Protein AF-V5IAK1-F1 (afdb_monomer)

InterPro domains:
  IPR046362 Zw10/DSL1, C-terminal [G3DSA:1.10.357.150] (71-224)
  IPR048343 Centromere/kinetochore protein zw10, C-terminal domain [PF20666] (2-95)
  IPR055148 ZW10, C-terminal helical domain [PF22766] (117-224)

Organism: Anoplophora glabripennis (NCBI:txid217634)

pLDDT: mean 94.62, std 5.08, range [71.44, 98.62]

Structure (mmCIF, N/CA/C/O backbone):
data_AF-V5IAK1-F1
#
_entry.id   AF-V5IAK1-F1
#
loop_
_atom_site.group_PDB
_atom_site.id
_atom_site.type_symbol
_atom_site.label_atom_id
_atom_site.label_alt_id
_atom_site.label_comp_id
_atom_site.label_asym_id
_atom_site.label_entity_id
_atom_site.label_seq_id
_atom_site.pdbx_PDB_ins_code
_atom_site.Cartn_x
_atom_site.Cartn_y
_atom_site.Cartn_z
_atom_site.occupancy
_atom_site.B_iso_or_equiv
_atom_site.auth_seq_id
_atom_site.auth_comp_id
_atom_site.auth_asym_id
_atom_site.auth_atom_id
_atom_site.pdbx_PDB_model_num
ATOM 1 N N . ARG A 1 1 ? 29.227 6.095 -30.036 1.00 80.94 1 ARG A N 1
ATOM 2 C CA . ARG A 1 1 ? 28.391 7.318 -29.905 1.00 80.94 1 ARG A CA 1
ATOM 3 C C . ARG A 1 1 ? 26.937 6.987 -29.562 1.00 80.94 1 ARG A C 1
ATOM 5 O O . ARG A 1 1 ? 26.543 7.324 -28.459 1.00 80.94 1 ARG A O 1
ATOM 12 N N . LEU A 1 2 ? 26.180 6.289 -30.424 1.00 86.88 2 LEU A N 1
ATOM 13 C CA . LEU A 1 2 ? 24.758 5.972 -30.178 1.00 86.88 2 LEU A CA 1
ATOM 14 C C . LEU A 1 2 ? 24.515 5.240 -28.845 1.00 86.88 2 LEU A C 1
ATOM 16 O O . LEU A 1 2 ? 23.681 5.671 -28.062 1.00 86.88 2 LEU A O 1
ATOM 20 N N . PHE A 1 3 ? 25.294 4.196 -28.555 1.00 86.56 3 PHE A N 1
ATOM 21 C CA . PHE A 1 3 ? 25.192 3.443 -27.299 1.00 86.56 3 PHE A CA 1
ATOM 22 C C . PHE A 1 3 ? 25.324 4.335 -26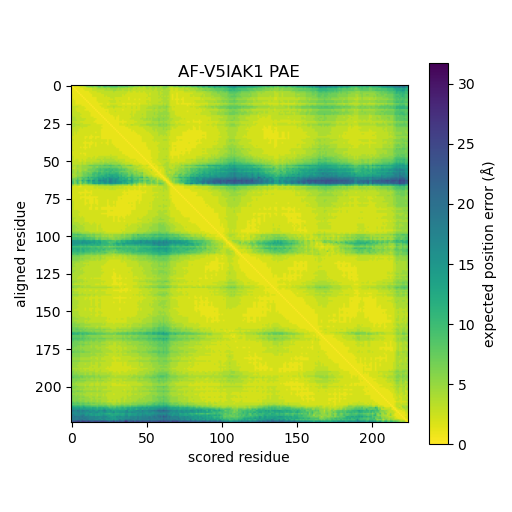.048 1.00 86.56 3 PHE A C 1
ATOM 24 O O . PHE A 1 3 ? 24.436 4.348 -25.200 1.00 86.56 3 PHE A O 1
ATOM 31 N N . CYS A 1 4 ? 26.371 5.164 -25.981 1.00 88.19 4 CYS A N 1
ATOM 32 C CA . CYS A 1 4 ? 26.574 6.100 -24.871 1.00 88.19 4 CYS A CA 1
ATOM 33 C C . CYS A 1 4 ? 25.458 7.153 -24.781 1.00 88.19 4 CYS A C 1
ATOM 35 O O . CYS A 1 4 ? 25.076 7.559 -23.688 1.00 88.19 4 CYS A O 1
ATOM 37 N N . THR A 1 5 ? 24.907 7.597 -25.917 1.00 93.44 5 THR A N 1
ATOM 38 C CA . THR A 1 5 ? 23.743 8.495 -25.926 1.00 93.44 5 THR A CA 1
ATOM 39 C C . THR A 1 5 ? 22.534 7.832 -25.270 1.00 93.44 5 THR A C 1
ATOM 41 O O . THR A 1 5 ? 21.882 8.462 -24.444 1.00 93.44 5 THR A O 1
ATOM 44 N N . VAL A 1 6 ? 22.268 6.562 -25.583 1.00 92.69 6 VAL A N 1
ATOM 45 C CA . VAL A 1 6 ? 21.171 5.797 -24.976 1.00 92.69 6 VAL A CA 1
ATOM 46 C C . VAL A 1 6 ? 21.382 5.635 -23.466 1.00 92.69 6 VAL A C 1
ATOM 48 O O . VAL A 1 6 ? 20.467 5.924 -22.700 1.00 92.69 6 VAL A O 1
ATOM 51 N N . GLN A 1 7 ? 22.590 5.273 -23.018 1.00 93.00 7 GLN A N 1
ATOM 52 C CA . GLN A 1 7 ? 22.922 5.229 -21.584 1.00 93.00 7 GLN A CA 1
ATOM 53 C C . GLN A 1 7 ? 22.649 6.575 -20.897 1.00 93.00 7 GLN A C 1
ATOM 55 O O . GLN A 1 7 ? 21.968 6.638 -19.874 1.00 93.00 7 GLN A O 1
ATOM 60 N N . ASN A 1 8 ? 23.107 7.675 -21.500 1.00 94.94 8 ASN A N 1
ATOM 61 C CA . ASN A 1 8 ? 22.913 9.016 -20.955 1.00 94.94 8 ASN A CA 1
ATOM 62 C C . ASN A 1 8 ? 21.436 9.422 -20.859 1.00 94.94 8 ASN A C 1
ATOM 64 O O . ASN A 1 8 ? 21.078 10.133 -19.923 1.00 94.94 8 ASN A O 1
ATOM 68 N N . ILE A 1 9 ? 20.576 8.978 -21.783 1.00 96.88 9 ILE A N 1
ATOM 69 C CA . ILE A 1 9 ? 19.127 9.226 -21.710 1.00 96.88 9 ILE A CA 1
ATOM 70 C C . ILE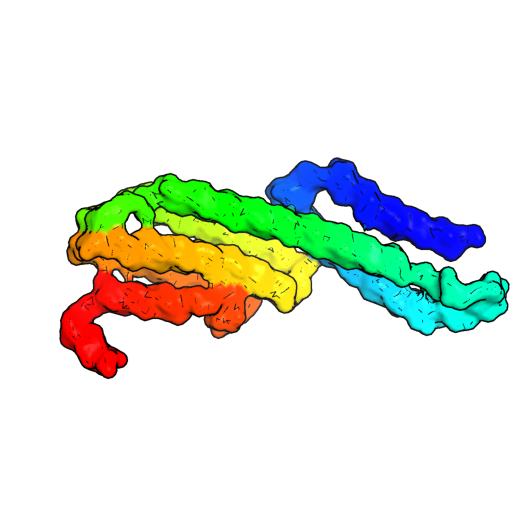 A 1 9 ? 18.545 8.593 -20.443 1.00 96.88 9 ILE A C 1
ATOM 72 O O . ILE A 1 9 ? 17.842 9.271 -19.696 1.00 96.88 9 ILE A O 1
ATOM 76 N N . PHE A 1 10 ? 18.871 7.331 -20.158 1.00 97.00 10 PHE A N 1
ATOM 77 C CA . PHE A 1 10 ? 18.337 6.638 -18.983 1.00 97.00 10 PHE A CA 1
ATOM 78 C C . PHE A 1 10 ? 18.916 7.163 -17.670 1.00 97.00 10 PHE A C 1
ATOM 80 O O . PHE A 1 10 ? 18.160 7.359 -16.719 1.00 97.00 10 PHE A O 1
ATOM 87 N N . ARG A 1 11 ? 20.213 7.503 -17.636 1.00 95.69 11 ARG A N 1
ATOM 88 C CA . ARG A 1 11 ? 20.820 8.203 -16.489 1.00 95.69 11 ARG A CA 1
ATOM 89 C C . ARG A 1 11 ? 20.094 9.514 -16.202 1.00 95.69 11 ARG A C 1
ATOM 91 O O . ARG A 1 11 ? 19.674 9.747 -15.071 1.00 95.69 11 ARG A O 1
ATOM 98 N N . LYS A 1 12 ? 19.877 10.334 -17.237 1.00 96.31 12 LYS A N 1
ATOM 99 C CA . LYS A 1 12 ? 19.139 11.594 -17.100 1.00 96.31 12 LYS A CA 1
ATOM 100 C C . LYS A 1 12 ? 17.704 11.368 -16.648 1.00 96.31 12 LYS A C 1
ATOM 102 O O . LYS A 1 12 ? 17.249 12.102 -15.787 1.00 96.31 12 LYS A O 1
ATOM 107 N N . TYR A 1 13 ? 17.003 10.365 -17.173 1.00 97.44 13 TYR A N 1
ATOM 108 C CA . TYR A 1 13 ? 15.651 10.043 -16.714 1.00 97.44 13 TYR A CA 1
ATOM 109 C C . TYR A 1 13 ? 15.631 9.725 -15.211 1.00 97.44 13 TYR A C 1
ATOM 111 O O . TYR A 1 13 ? 14.828 10.305 -14.481 1.00 97.44 13 TYR A O 1
ATOM 119 N N . SER A 1 14 ? 16.555 8.875 -14.739 1.00 96.31 14 SER A N 1
ATOM 120 C CA . SER A 1 14 ? 16.633 8.481 -13.325 1.00 96.31 14 SER A CA 1
ATOM 121 C C . SER A 1 14 ? 16.964 9.627 -12.367 1.00 96.31 14 SER A C 1
ATOM 123 O O . SER A 1 14 ? 16.549 9.564 -11.217 1.00 96.31 14 SER A O 1
ATOM 125 N N . SER A 1 15 ? 17.671 10.671 -12.812 1.00 95.25 15 SER A N 1
ATOM 126 C CA . SER A 1 15 ? 18.015 11.817 -11.960 1.00 95.25 15 SER A CA 1
ATOM 127 C C . SER A 1 15 ? 17.030 12.981 -12.107 1.00 95.25 15 SER A C 1
ATOM 129 O O . SER A 1 15 ? 16.588 13.554 -11.119 1.00 95.25 15 SER A O 1
ATOM 131 N N . PHE A 1 16 ? 16.650 13.316 -13.340 1.00 96.50 16 PHE A N 1
ATOM 132 C CA . PHE A 1 16 ? 15.891 14.523 -13.656 1.00 96.50 16 PHE A CA 1
ATOM 133 C C . PHE A 1 16 ? 14.419 14.416 -13.262 1.00 96.50 16 PHE A C 1
ATOM 135 O O . PHE A 1 16 ? 13.869 15.355 -12.697 1.00 96.50 16 PHE A O 1
ATOM 142 N N . VAL A 1 17 ? 13.765 13.284 -13.545 1.00 96.50 17 VAL A N 1
ATOM 143 C CA . VAL A 1 17 ? 12.337 13.097 -13.236 1.00 96.50 17 VAL A CA 1
ATOM 144 C C . VAL A 1 17 ? 12.044 13.243 -11.738 1.00 96.50 17 VAL A C 1
ATOM 146 O O . VAL A 1 17 ? 11.158 14.035 -11.405 1.00 96.50 17 VAL A O 1
ATOM 149 N N . PRO A 1 18 ? 12.753 12.554 -10.820 1.00 95.69 18 PRO A N 1
ATOM 150 C CA . PRO A 1 18 ? 12.479 12.683 -9.391 1.00 95.69 18 PRO A CA 1
ATOM 151 C C . PRO A 1 18 ? 12.835 14.057 -8.823 1.00 95.69 18 PRO A C 1
ATOM 153 O O . PRO A 1 18 ? 12.185 14.500 -7.879 1.00 95.69 18 PRO A O 1
ATOM 156 N N . GLU A 1 19 ? 13.818 14.752 -9.398 1.00 96.06 19 GLU A N 1
ATOM 157 C CA . GLU A 1 19 ? 14.183 16.109 -8.991 1.00 96.06 19 GLU A CA 1
ATOM 158 C C . GLU A 1 19 ? 13.134 17.131 -9.449 1.00 96.06 19 GLU A C 1
ATOM 160 O O . GLU A 1 19 ? 12.558 17.855 -8.635 1.00 96.06 19 GLU A O 1
ATOM 165 N N . TYR A 1 20 ? 12.824 17.142 -10.744 1.00 97.25 20 TYR A N 1
ATOM 166 C CA . TYR A 1 20 ? 11.928 18.122 -11.350 1.00 97.25 20 TYR A CA 1
ATOM 167 C C . TYR A 1 20 ? 10.466 17.920 -10.926 1.00 97.25 20 TYR A C 1
ATOM 169 O O . TYR A 1 20 ? 9.751 18.882 -10.645 1.00 97.25 20 TYR A O 1
ATOM 177 N N . HIS A 1 21 ? 10.015 16.667 -10.813 1.00 97.06 21 HIS A N 1
ATOM 178 C CA . HIS A 1 21 ? 8.643 16.332 -10.419 1.00 97.06 21 HIS A CA 1
ATOM 179 C C . HIS A 1 21 ? 8.504 15.958 -8.937 1.00 97.06 21 HIS A C 1
ATOM 181 O O . HIS A 1 21 ? 7.466 15.418 -8.548 1.00 97.06 21 HIS A O 1
ATOM 187 N N . LYS A 1 22 ? 9.493 16.282 -8.089 1.00 96.75 22 LYS A N 1
ATOM 188 C CA . LYS A 1 22 ? 9.533 15.904 -6.665 1.00 96.75 22 LYS A CA 1
ATOM 189 C C . LYS A 1 22 ? 8.205 16.114 -5.940 1.00 96.75 22 LYS A C 1
ATOM 191 O O . LYS A 1 22 ? 7.689 15.193 -5.316 1.00 96.75 22 LYS A O 1
ATOM 196 N N . LYS A 1 23 ? 7.617 17.310 -6.064 1.00 96.88 23 LYS A N 1
ATOM 197 C CA . LYS A 1 23 ? 6.349 17.643 -5.398 1.00 96.88 23 LYS A CA 1
ATOM 198 C C . LYS A 1 23 ? 5.209 16.734 -5.862 1.00 96.88 23 LYS A C 1
ATOM 200 O O . LYS A 1 23 ? 4.467 16.240 -5.027 1.00 96.88 23 LYS A O 1
ATOM 205 N N . LEU A 1 24 ? 5.097 16.475 -7.167 1.00 97.31 24 LEU A N 1
ATOM 206 C CA . LEU A 1 24 ? 4.054 15.603 -7.721 1.00 97.31 24 LEU A CA 1
ATOM 207 C C . LEU A 1 24 ? 4.230 14.157 -7.257 1.00 97.31 24 LEU A C 1
ATOM 209 O O . LEU A 1 24 ? 3.251 13.513 -6.898 1.00 97.31 24 LEU A O 1
ATOM 213 N N . LEU A 1 25 ? 5.469 13.661 -7.227 1.00 97.88 25 LEU A N 1
ATOM 214 C CA . LEU A 1 25 ? 5.778 12.310 -6.753 1.00 97.88 25 LEU A CA 1
ATOM 215 C C . LEU A 1 25 ? 5.521 12.150 -5.250 1.00 97.88 25 LEU A C 1
ATOM 217 O O . LEU A 1 25 ? 5.217 11.053 -4.801 1.00 97.88 25 LEU A O 1
ATOM 221 N N . GLN A 1 26 ? 5.603 13.233 -4.476 1.00 96.12 26 GLN A N 1
ATOM 222 C CA . GLN A 1 26 ? 5.302 13.226 -3.043 1.00 96.12 26 GLN A CA 1
ATOM 223 C C . GLN A 1 26 ? 3.810 13.383 -2.729 1.00 96.12 26 GLN A C 1
ATOM 225 O O . GLN A 1 26 ? 3.371 12.924 -1.678 1.00 96.12 26 GLN A O 1
ATOM 230 N N . THR A 1 27 ? 3.021 14.025 -3.597 1.00 94.75 27 THR A N 1
ATOM 231 C CA . THR A 1 27 ? 1.625 14.377 -3.278 1.00 94.75 27 THR A CA 1
ATOM 232 C C . THR A 1 27 ? 0.577 13.656 -4.117 1.00 94.75 27 THR A C 1
ATOM 234 O O . THR A 1 27 ? -0.546 13.493 -3.648 1.00 94.75 27 THR A O 1
ATOM 237 N N . ILE A 1 28 ? 0.905 13.203 -5.331 1.00 97.12 28 ILE A N 1
ATOM 238 C CA . ILE A 1 28 ? -0.065 12.609 -6.257 1.00 97.12 28 ILE A CA 1
ATOM 239 C C . ILE A 1 28 ? 0.165 11.093 -6.363 1.00 97.12 28 ILE A C 1
ATOM 241 O O . ILE A 1 28 ? 1.105 10.666 -7.043 1.00 97.12 28 ILE A O 1
ATOM 245 N N . PRO A 1 29 ? -0.717 10.251 -5.783 1.00 97.62 29 PRO A N 1
ATOM 246 C CA . PRO A 1 29 ? -0.505 8.803 -5.740 1.00 97.62 29 PRO A CA 1
ATOM 247 C C . PRO A 1 29 ? -0.397 8.149 -7.120 1.00 97.62 29 PRO A C 1
ATOM 249 O O . PRO A 1 29 ? 0.350 7.189 -7.300 1.00 97.62 29 PRO A O 1
ATOM 252 N N . GLN A 1 30 ? -1.102 8.673 -8.124 1.00 97.94 30 GLN A N 1
ATOM 253 C CA . GLN A 1 30 ? -0.992 8.164 -9.490 1.00 97.94 30 GLN A CA 1
ATOM 254 C C . GLN A 1 30 ? 0.412 8.388 -10.075 1.00 97.94 30 GLN A C 1
ATOM 256 O O . GLN A 1 30 ? 0.938 7.511 -10.754 1.00 97.94 30 GLN A O 1
ATOM 261 N N . GLN A 1 31 ? 1.033 9.542 -9.805 1.00 98.06 31 GLN A N 1
ATOM 262 C CA . GLN A 1 31 ? 2.319 9.911 -10.404 1.00 98.06 31 GLN A CA 1
ATOM 263 C C . GLN A 1 31 ? 3.461 9.063 -9.850 1.00 98.06 31 GLN A C 1
ATOM 265 O O . GLN A 1 31 ? 4.289 8.578 -10.617 1.00 98.06 31 GLN A O 1
ATOM 270 N N . VAL A 1 32 ? 3.474 8.813 -8.539 1.00 98.44 32 VAL A N 1
ATOM 271 C CA . VAL A 1 32 ? 4.487 7.945 -7.921 1.00 98.44 32 VAL A CA 1
ATOM 272 C C . VAL A 1 32 ? 4.365 6.492 -8.395 1.00 98.44 32 VAL A C 1
ATOM 274 O O . VAL A 1 32 ? 5.379 5.857 -8.680 1.00 98.44 32 VAL A O 1
ATOM 277 N N . ALA A 1 33 ? 3.142 5.978 -8.574 1.00 98.38 33 ALA A N 1
ATOM 278 C CA . ALA A 1 33 ? 2.927 4.631 -9.100 1.00 98.38 33 ALA A CA 1
ATOM 279 C C . ALA A 1 33 ? 3.335 4.507 -10.573 1.00 98.38 33 ALA A C 1
ATOM 281 O O . ALA A 1 33 ? 3.981 3.528 -10.948 1.00 98.38 33 ALA A O 1
ATOM 282 N N . LEU A 1 34 ? 3.004 5.506 -11.399 1.00 98.25 34 LEU A N 1
ATOM 283 C CA . LEU A 1 34 ? 3.429 5.555 -12.799 1.00 98.25 34 LEU A CA 1
ATOM 284 C C . LEU A 1 34 ? 4.948 5.638 -12.913 1.00 98.25 34 LEU A C 1
ATOM 286 O O . LEU A 1 34 ? 5.532 4.897 -13.694 1.00 98.25 34 LEU A O 1
ATOM 290 N N . PHE A 1 35 ? 5.595 6.494 -12.121 1.00 98.50 35 PHE A N 1
ATOM 291 C CA . PHE A 1 35 ? 7.050 6.601 -12.110 1.00 98.50 35 PHE A CA 1
ATOM 292 C C . PHE A 1 35 ? 7.710 5.277 -11.715 1.00 98.50 35 PHE A C 1
ATOM 294 O O . PHE A 1 35 ? 8.587 4.797 -12.433 1.00 98.50 35 PHE A O 1
ATOM 301 N N . HIS A 1 36 ? 7.232 4.642 -10.639 1.00 98.50 36 HIS A N 1
ATOM 302 C CA . HIS A 1 36 ? 7.706 3.324 -10.229 1.00 98.50 36 HIS A CA 1
ATOM 303 C C . HIS A 1 36 ? 7.557 2.301 -11.367 1.00 98.50 36 HIS A C 1
ATOM 305 O O . HIS A 1 36 ? 8.533 1.664 -11.761 1.00 98.50 36 HIS A O 1
ATOM 311 N N . ASN A 1 37 ? 6.361 2.177 -11.950 1.00 98.12 37 ASN A N 1
ATOM 312 C CA . ASN A 1 37 ? 6.110 1.228 -13.034 1.00 98.12 37 ASN A CA 1
ATOM 313 C C . ASN A 1 37 ? 6.968 1.511 -14.281 1.00 98.12 37 ASN A C 1
ATOM 315 O O . ASN A 1 37 ? 7.553 0.592 -14.849 1.00 98.12 37 ASN A O 1
ATOM 319 N N . ASN A 1 38 ? 7.108 2.779 -14.672 1.00 98.12 38 ASN A N 1
ATOM 320 C CA . ASN A 1 38 ? 7.918 3.189 -15.818 1.00 98.12 38 ASN A CA 1
ATOM 321 C C . ASN A 1 38 ? 9.387 2.799 -15.640 1.00 98.12 38 ASN A C 1
ATOM 323 O O . ASN A 1 38 ? 9.975 2.216 -16.550 1.00 98.12 38 ASN A O 1
ATOM 327 N N . CYS A 1 39 ? 9.977 3.067 -14.473 1.00 98.50 39 CYS A N 1
ATOM 328 C CA . CYS A 1 39 ? 11.355 2.677 -14.186 1.00 98.50 39 CYS A CA 1
ATOM 329 C C . CYS A 1 39 ? 11.550 1.161 -14.296 1.00 98.50 39 CYS A C 1
ATOM 331 O O . CYS A 1 39 ? 12.478 0.716 -14.969 1.00 98.50 39 CYS A O 1
ATOM 333 N N . PHE A 1 40 ? 10.655 0.360 -13.709 1.00 98.19 40 PHE A N 1
ATOM 334 C CA . PHE A 1 40 ? 10.753 -1.100 -13.786 1.00 98.19 40 PHE A CA 1
ATOM 335 C C . PHE A 1 40 ? 10.501 -1.647 -15.200 1.00 98.19 40 PHE A C 1
ATOM 337 O O . PHE A 1 40 ? 11.180 -2.588 -15.616 1.00 98.19 40 PHE A O 1
ATOM 344 N N . TYR A 1 41 ? 9.602 -1.034 -15.974 1.00 97.94 41 TYR A N 1
ATOM 345 C CA . TYR A 1 41 ? 9.401 -1.373 -17.384 1.00 97.94 41 TYR A CA 1
ATOM 346 C C . TYR A 1 41 ? 10.649 -1.078 -18.227 1.00 97.94 41 TYR A C 1
ATOM 348 O O . TYR A 1 41 ? 11.086 -1.920 -19.018 1.00 97.94 41 TYR A O 1
ATOM 356 N N . ILE A 1 42 ? 11.268 0.090 -18.030 1.00 98.19 42 ILE A N 1
ATOM 357 C CA . ILE A 1 42 ? 12.522 0.451 -18.700 1.00 98.19 42 ILE A CA 1
ATOM 358 C C . ILE A 1 42 ? 13.617 -0.543 -18.313 1.00 98.19 42 ILE A C 1
ATOM 360 O O . ILE A 1 42 ? 14.283 -1.080 -19.194 1.00 98.19 42 ILE A O 1
ATOM 364 N N . THR A 1 43 ? 13.772 -0.853 -17.026 1.00 98.19 43 THR A N 1
ATOM 365 C CA . THR A 1 43 ? 14.743 -1.844 -16.551 1.00 98.19 43 THR A CA 1
ATOM 366 C C . THR A 1 43 ? 14.557 -3.208 -17.218 1.00 98.19 43 THR A C 1
ATOM 368 O O . THR A 1 43 ? 15.537 -3.814 -17.660 1.00 98.19 43 THR A O 1
ATOM 371 N N . PHE A 1 44 ? 13.317 -3.688 -17.341 1.00 97.69 44 PHE A N 1
ATOM 372 C CA . PHE A 1 44 ? 13.017 -4.929 -18.056 1.00 97.69 44 PHE A CA 1
ATOM 373 C C . PHE A 1 44 ? 13.515 -4.874 -19.509 1.00 97.69 44 PHE A C 1
ATOM 375 O O . PHE A 1 44 ? 14.227 -5.777 -19.955 1.00 97.69 44 PHE A O 1
ATOM 382 N N . LYS A 1 45 ? 13.235 -3.779 -20.227 1.00 97.56 45 LYS A N 1
ATOM 383 C CA . LYS A 1 45 ? 13.687 -3.603 -21.615 1.00 97.56 45 LYS A CA 1
ATOM 384 C C . LYS A 1 45 ? 15.198 -3.476 -21.751 1.00 97.56 45 LYS A C 1
ATOM 386 O O . LYS A 1 45 ? 15.778 -4.095 -22.639 1.00 97.56 45 LYS A O 1
ATOM 391 N N . LEU A 1 46 ? 15.854 -2.765 -20.843 1.00 96.06 46 LEU A N 1
ATOM 392 C CA . LEU A 1 46 ? 17.312 -2.673 -20.804 1.00 96.06 46 LEU A CA 1
ATOM 393 C C . LEU A 1 46 ? 17.973 -4.030 -20.543 1.00 96.06 46 LEU A C 1
ATOM 395 O O . LEU A 1 46 ? 19.024 -4.332 -21.107 1.00 96.06 46 LEU A O 1
ATOM 399 N N . THR A 1 47 ? 17.338 -4.872 -19.730 1.00 96.44 47 THR A N 1
ATOM 400 C CA . THR A 1 47 ? 17.803 -6.237 -19.453 1.00 96.44 47 THR A CA 1
ATOM 401 C C . THR A 1 47 ? 17.673 -7.118 -20.696 1.00 96.44 47 THR A C 1
ATOM 403 O O . THR A 1 47 ? 18.612 -7.828 -21.060 1.00 96.44 47 THR A O 1
ATOM 406 N N . GLU A 1 48 ? 16.541 -7.020 -21.399 1.00 95.81 48 GLU A N 1
ATOM 407 C CA . GLU A 1 48 ? 16.311 -7.691 -22.681 1.00 95.81 48 GLU A CA 1
ATOM 408 C C . GLU A 1 48 ? 17.363 -7.270 -23.724 1.00 95.81 48 GLU A C 1
ATOM 410 O O . GLU A 1 48 ? 17.958 -8.117 -24.393 1.00 95.81 48 GLU A O 1
ATOM 415 N N . TRP A 1 49 ? 17.661 -5.972 -23.809 1.00 94.12 49 TRP A N 1
ATOM 416 C CA . TRP A 1 49 ? 18.668 -5.428 -24.720 1.00 94.12 49 TRP A CA 1
ATOM 417 C C . TRP A 1 49 ? 20.088 -5.858 -24.372 1.00 94.12 49 TRP A C 1
ATOM 419 O O . TRP A 1 49 ? 20.838 -6.207 -25.280 1.00 94.12 49 TRP A O 1
ATOM 429 N N . ASN A 1 50 ? 20.456 -5.898 -23.088 1.00 92.81 50 ASN A N 1
ATOM 430 C CA . ASN A 1 50 ? 21.745 -6.451 -22.670 1.00 92.81 50 ASN A CA 1
ATOM 431 C C . ASN A 1 50 ? 21.887 -7.899 -23.154 1.00 92.81 50 ASN A C 1
ATOM 433 O O . ASN A 1 50 ? 22.887 -8.259 -23.766 1.00 92.81 50 ASN A O 1
ATOM 437 N N . ARG A 1 51 ? 20.854 -8.726 -22.962 1.00 91.94 51 ARG A N 1
ATOM 438 C CA . ARG A 1 51 ? 20.883 -10.125 -23.407 1.00 91.94 51 ARG A CA 1
ATOM 439 C C . ARG A 1 51 ? 21.035 -10.254 -24.927 1.00 91.94 51 ARG A C 1
ATOM 441 O O . ARG A 1 51 ? 21.782 -11.109 -25.392 1.00 91.94 51 ARG A O 1
ATOM 448 N N . LEU A 1 52 ? 20.315 -9.437 -25.695 1.00 92.06 52 LEU A N 1
ATOM 449 C CA . LEU A 1 52 ? 20.285 -9.523 -27.160 1.00 92.06 52 LEU A CA 1
ATOM 450 C C . LEU A 1 52 ? 21.521 -8.913 -27.830 1.00 92.06 52 LEU A C 1
ATOM 452 O O . LEU A 1 52 ? 22.007 -9.446 -28.829 1.00 92.06 52 LEU A O 1
ATOM 456 N N . TYR A 1 53 ?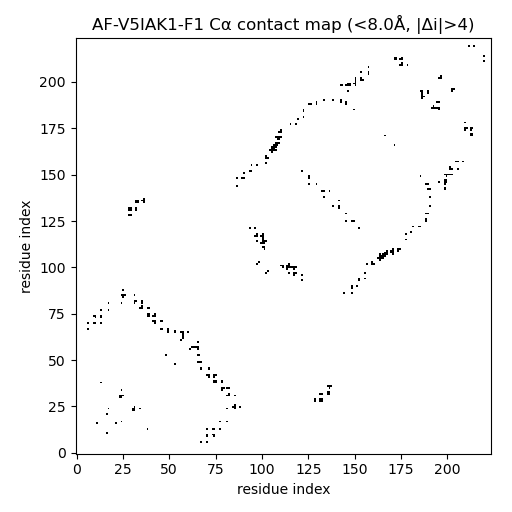 22.014 -7.790 -27.308 1.00 89.31 53 TYR A N 1
ATOM 457 C CA . TYR A 1 53 ? 22.981 -6.949 -28.010 1.00 89.31 53 TYR A CA 1
ATOM 458 C C . TYR A 1 53 ? 24.356 -6.894 -27.347 1.00 89.31 53 TYR A C 1
ATOM 460 O O . TYR A 1 53 ? 25.328 -6.688 -28.074 1.00 89.31 53 TYR A O 1
ATOM 468 N N . SER A 1 54 ? 24.492 -7.136 -26.034 1.00 86.69 54 SER A N 1
ATOM 469 C CA . SER A 1 54 ? 25.804 -7.062 -25.367 1.00 86.69 54 SER A CA 1
ATOM 470 C C . SER A 1 54 ? 26.867 -7.974 -25.993 1.00 86.69 54 SER A C 1
ATOM 472 O O . SER A 1 54 ? 27.967 -7.468 -26.191 1.00 86.69 54 SER A O 1
ATOM 474 N N . PRO A 1 55 ? 26.590 -9.236 -26.396 1.00 86.25 55 PRO A N 1
ATOM 475 C CA . PRO A 1 55 ? 27.612 -10.086 -27.022 1.00 86.25 55 PRO A CA 1
ATOM 476 C C . PRO A 1 55 ? 28.132 -9.538 -28.358 1.00 86.25 55 PRO A C 1
ATOM 478 O O . PRO A 1 55 ? 29.307 -9.663 -28.685 1.00 86.25 55 PRO A O 1
ATOM 481 N N . ARG A 1 56 ? 27.252 -8.908 -29.149 1.00 86.25 56 ARG A N 1
ATOM 482 C CA . ARG A 1 56 ? 27.635 -8.283 -30.426 1.00 86.25 56 ARG A CA 1
ATOM 483 C C . ARG A 1 56 ? 28.370 -6.966 -30.188 1.00 86.25 56 ARG A C 1
ATOM 485 O O . ARG A 1 56 ? 29.327 -6.653 -30.887 1.00 86.25 56 ARG A O 1
ATOM 492 N N . MET A 1 57 ? 27.929 -6.198 -29.196 1.00 84.44 57 MET A N 1
ATOM 493 C CA . MET A 1 57 ? 28.547 -4.930 -28.823 1.00 84.44 57 MET A CA 1
ATOM 494 C C . MET A 1 57 ? 29.940 -5.109 -28.234 1.00 84.44 57 MET A C 1
ATOM 496 O O . MET A 1 57 ? 30.818 -4.345 -28.614 1.00 84.44 57 MET A O 1
ATOM 500 N N . SER A 1 58 ? 30.171 -6.102 -27.371 1.00 85.06 58 SER A N 1
ATOM 501 C CA . SER A 1 58 ? 31.499 -6.352 -26.797 1.00 85.06 58 SER A CA 1
ATOM 502 C C . SER A 1 58 ? 32.522 -6.696 -27.880 1.00 85.06 58 SER A C 1
ATOM 504 O O . SER A 1 58 ? 33.628 -6.158 -27.866 1.00 85.06 58 SER A O 1
ATOM 506 N N . ALA A 1 59 ? 32.125 -7.485 -28.885 1.00 83.69 59 ALA A N 1
ATOM 507 C CA . ALA A 1 59 ? 32.965 -7.807 -30.037 1.00 83.69 59 ALA A CA 1
ATOM 508 C C . ALA A 1 59 ? 33.344 -6.567 -30.872 1.00 83.69 59 ALA A C 1
ATOM 510 O O . ALA A 1 59 ? 34.486 -6.440 -31.311 1.00 83.69 59 ALA A O 1
ATOM 511 N N . VAL A 1 60 ? 32.407 -5.631 -31.074 1.00 85.12 60 VAL A N 1
ATOM 512 C CA . VAL A 1 60 ? 32.634 -4.409 -31.871 1.00 85.12 60 VAL A CA 1
ATOM 513 C C . VAL A 1 60 ? 33.388 -3.335 -31.082 1.00 85.12 60 VAL A C 1
ATOM 515 O O . VAL A 1 60 ? 34.282 -2.683 -31.616 1.00 85.12 60 VAL A O 1
ATOM 518 N N . LEU A 1 61 ? 33.026 -3.133 -29.815 1.00 82.31 61 LEU A N 1
ATOM 519 C CA . LEU A 1 61 ? 33.564 -2.076 -28.955 1.00 82.31 61 LEU A CA 1
ATOM 520 C C . LEU A 1 61 ? 34.854 -2.491 -28.235 1.00 82.31 61 LEU A C 1
ATOM 522 O O . LEU A 1 61 ? 35.486 -1.637 -27.618 1.00 82.31 61 LEU A O 1
ATOM 526 N N . LYS A 1 62 ? 35.246 -3.772 -28.320 1.00 82.31 62 LYS A N 1
ATOM 527 C CA . LYS A 1 62 ? 36.435 -4.350 -27.670 1.00 82.31 62 LYS A CA 1
ATOM 528 C C . LYS A 1 62 ? 36.502 -4.022 -26.173 1.00 82.31 62 LYS A C 1
ATOM 530 O O . LYS A 1 62 ? 37.556 -3.683 -25.643 1.00 82.31 62 LYS A O 1
ATOM 535 N N . THR A 1 63 ? 35.356 -4.078 -25.501 1.00 78.94 63 THR A N 1
ATOM 536 C CA . THR A 1 63 ? 35.240 -3.834 -24.061 1.00 78.94 63 THR A CA 1
ATOM 537 C C . THR A 1 63 ? 34.168 -4.727 -23.458 1.00 78.94 63 THR A C 1
ATOM 539 O O . THR A 1 63 ? 33.079 -4.877 -24.017 1.00 78.94 63 THR A O 1
ATOM 542 N N . ASP A 1 64 ? 34.463 -5.286 -22.288 1.00 71.81 64 ASP A N 1
ATOM 543 C CA . ASP A 1 64 ? 33.526 -6.127 -21.541 1.00 71.81 64 ASP A CA 1
ATOM 544 C C . ASP A 1 64 ? 32.501 -5.300 -20.755 1.00 71.81 64 ASP A C 1
ATOM 546 O O . ASP A 1 64 ? 31.477 -5.819 -20.307 1.00 71.81 64 ASP A O 1
ATOM 550 N N . ASN A 1 65 ? 32.715 -3.983 -20.647 1.00 71.44 65 ASN A N 1
ATOM 551 C CA . ASN A 1 65 ? 31.788 -3.064 -19.992 1.00 71.44 65 ASN A CA 1
ATOM 552 C C . ASN A 1 65 ? 30.698 -2.551 -20.957 1.00 71.44 65 ASN A C 1
ATOM 554 O O . ASN A 1 65 ? 30.425 -1.354 -21.054 1.00 71.44 65 ASN A O 1
ATOM 558 N N . CYS A 1 66 ? 30.096 -3.469 -21.717 1.00 78.62 66 CYS A N 1
ATOM 559 C CA . CYS A 1 66 ? 29.022 -3.179 -22.664 1.00 78.62 66 CYS A CA 1
ATOM 560 C C . CYS A 1 66 ? 27.654 -3.532 -22.070 1.00 78.62 66 CYS A C 1
ATOM 562 O O . CYS A 1 66 ? 27.290 -4.705 -21.957 1.00 78.62 66 CYS A O 1
ATOM 564 N N . GLY A 1 67 ? 26.854 -2.518 -21.751 1.00 88.06 67 GLY A N 1
ATOM 565 C CA . GLY A 1 67 ? 25.444 -2.698 -21.417 1.00 88.06 67 GLY A CA 1
ATOM 566 C C . GLY A 1 67 ? 24.883 -1.611 -20.513 1.00 88.06 67 GLY A C 1
ATOM 567 O O . GLY A 1 67 ? 25.444 -0.529 -20.378 1.00 88.06 67 GLY A O 1
ATOM 568 N N . PHE A 1 68 ? 23.760 -1.933 -19.887 1.00 93.56 68 PHE A N 1
ATOM 569 C CA . PHE A 1 68 ? 22.952 -0.990 -19.119 1.00 93.56 68 PHE A CA 1
ATOM 570 C C . PHE A 1 68 ? 22.907 -1.296 -17.616 1.00 93.56 68 PHE A C 1
ATOM 572 O O . PHE A 1 68 ? 21.900 -1.031 -16.967 1.00 93.56 68 PHE A O 1
ATOM 579 N N . LYS A 1 69 ? 23.934 -1.962 -17.069 1.00 92.81 69 LYS A N 1
ATOM 580 C CA . LYS A 1 69 ? 23.917 -2.443 -15.673 1.00 92.81 69 LYS A CA 1
ATOM 581 C C . LYS A 1 69 ? 23.730 -1.293 -14.679 1.00 92.81 69 LYS A C 1
ATOM 583 O O . LYS A 1 69 ? 22.873 -1.388 -13.803 1.00 92.81 69 LYS A O 1
ATOM 588 N N . ASP A 1 70 ? 24.481 -0.210 -14.864 1.00 93.62 70 ASP A N 1
ATOM 589 C CA . ASP A 1 70 ? 24.404 0.967 -13.999 1.00 93.62 70 ASP A CA 1
ATOM 590 C C . ASP A 1 70 ? 23.039 1.647 -14.124 1.00 93.62 70 ASP A C 1
ATOM 592 O O . ASP A 1 70 ? 22.410 1.969 -13.121 1.00 93.62 70 ASP A O 1
ATOM 596 N N . GLU A 1 71 ? 22.536 1.820 -15.347 1.00 96.12 71 GLU A N 1
ATOM 597 C CA . GLU A 1 71 ? 21.240 2.450 -15.609 1.00 96.12 71 GLU A CA 1
ATOM 598 C C . GLU A 1 71 ? 20.090 1.638 -15.009 1.00 96.12 71 GLU A C 1
ATOM 600 O O . GLU A 1 71 ? 19.204 2.205 -14.373 1.00 96.12 71 GLU A O 1
ATOM 605 N N . ILE A 1 72 ? 20.125 0.311 -15.170 1.00 97.50 72 ILE A N 1
ATOM 606 C CA . ILE A 1 72 ? 19.165 -0.621 -14.570 1.00 97.50 72 ILE A CA 1
ATOM 607 C C . ILE A 1 72 ? 19.139 -0.448 -13.053 1.00 97.50 72 ILE A C 1
ATOM 609 O O . ILE A 1 72 ? 18.059 -0.280 -12.482 1.00 97.50 72 ILE A O 1
ATOM 613 N N . TYR A 1 73 ? 20.314 -0.467 -12.419 1.00 97.25 73 TYR A N 1
ATOM 614 C CA . TYR A 1 73 ? 20.427 -0.330 -10.973 1.00 97.25 73 TYR A CA 1
ATOM 615 C C . TYR A 1 73 ? 19.895 1.024 -10.492 1.00 97.25 73 TYR A C 1
ATOM 617 O O . TYR A 1 73 ? 19.079 1.068 -9.572 1.00 97.25 73 TYR A O 1
ATOM 625 N N . GLN A 1 74 ? 20.292 2.127 -11.135 1.00 97.88 74 GLN A N 1
ATOM 626 C CA . GLN A 1 74 ? 19.844 3.464 -10.737 1.00 97.88 74 GLN A CA 1
ATOM 627 C C . GLN A 1 74 ? 18.331 3.644 -10.902 1.00 97.88 74 GLN A C 1
ATOM 629 O O . GLN A 1 74 ? 17.689 4.188 -10.006 1.00 97.88 74 GLN A O 1
ATOM 634 N N . LEU A 1 75 ? 17.740 3.143 -11.994 1.00 98.50 75 LEU A N 1
ATOM 635 C CA . LEU A 1 75 ? 16.290 3.188 -12.213 1.00 98.50 75 LEU A CA 1
ATOM 636 C C . LEU A 1 75 ? 15.520 2.412 -11.140 1.00 98.50 75 LEU A C 1
ATOM 638 O O . LEU A 1 75 ? 14.552 2.931 -10.587 1.00 98.50 75 LEU A O 1
ATOM 642 N N . GLN A 1 76 ? 15.953 1.189 -10.819 1.00 98.31 76 GLN A N 1
ATOM 643 C CA . GLN A 1 76 ? 15.318 0.376 -9.775 1.00 98.31 76 GLN A CA 1
ATOM 644 C C . GLN A 1 76 ? 15.435 1.035 -8.403 1.00 98.31 76 GLN A C 1
ATOM 646 O O . GLN A 1 76 ? 14.449 1.101 -7.664 1.00 98.31 76 GLN A O 1
ATOM 651 N N . LYS A 1 77 ? 16.631 1.536 -8.077 1.00 98.25 77 LYS A N 1
ATOM 652 C CA . LYS A 1 77 ? 16.912 2.208 -6.812 1.00 98.25 77 LYS A CA 1
ATOM 653 C C . LYS A 1 77 ? 16.011 3.427 -6.637 1.00 98.25 77 LYS A C 1
ATOM 655 O O . LYS A 1 77 ? 15.234 3.471 -5.687 1.00 98.25 77 LYS A O 1
ATOM 6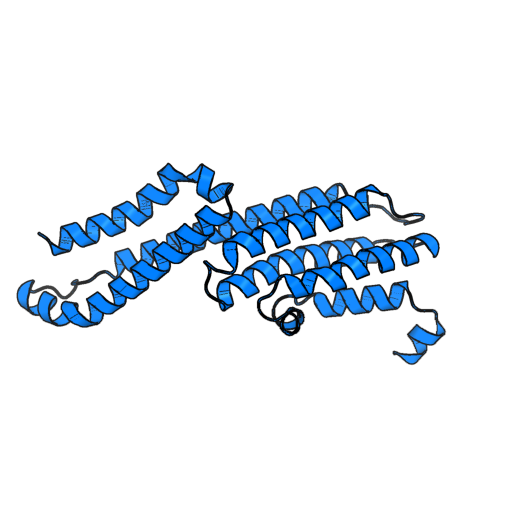60 N N . VAL A 1 78 ? 16.043 4.368 -7.581 1.00 98.31 78 VAL A N 1
ATOM 661 C CA . VAL A 1 78 ? 15.302 5.628 -7.447 1.00 98.31 78 VAL A CA 1
ATOM 662 C C . VAL A 1 78 ? 13.788 5.415 -7.450 1.00 98.31 78 VAL A C 1
ATOM 664 O O . VAL A 1 78 ? 13.071 6.093 -6.716 1.00 98.31 78 VAL A O 1
ATOM 667 N N . ALA A 1 79 ? 13.290 4.441 -8.218 1.00 98.19 79 ALA A N 1
ATOM 668 C CA . ALA A 1 79 ? 11.881 4.060 -8.208 1.00 98.19 79 ALA A CA 1
ATOM 669 C C . ALA A 1 79 ? 11.447 3.524 -6.843 1.00 98.19 79 ALA A C 1
ATOM 671 O O . ALA A 1 79 ? 10.428 3.959 -6.304 1.00 98.19 79 ALA A O 1
ATOM 672 N N . SER A 1 80 ? 12.236 2.605 -6.282 1.00 98.19 80 SER A N 1
ATOM 673 C CA . SER A 1 80 ? 11.945 1.965 -4.999 1.00 98.19 80 SER A CA 1
ATOM 674 C C . SER A 1 80 ? 12.022 2.967 -3.849 1.00 98.19 80 SER A C 1
ATOM 676 O O . SER A 1 80 ? 11.113 3.012 -3.025 1.00 98.19 80 SER A O 1
ATOM 678 N N . GLU A 1 81 ? 13.056 3.810 -3.814 1.00 98.06 81 GLU A N 1
ATOM 679 C CA . GLU A 1 81 ? 13.226 4.858 -2.799 1.00 98.06 81 GLU A CA 1
ATOM 680 C C . GLU A 1 81 ? 12.098 5.895 -2.867 1.00 98.06 81 GLU A C 1
ATOM 682 O O . GLU A 1 81 ? 11.485 6.213 -1.848 1.00 98.06 81 GLU A O 1
ATOM 687 N N . THR A 1 82 ? 11.760 6.370 -4.070 1.00 98.38 82 THR A N 1
ATOM 688 C CA . THR A 1 82 ? 10.685 7.358 -4.261 1.00 98.38 82 THR A CA 1
ATOM 689 C C . THR A 1 82 ? 9.329 6.790 -3.844 1.00 98.38 82 THR A C 1
ATOM 691 O O . THR A 1 82 ? 8.574 7.448 -3.127 1.00 98.38 82 THR A O 1
ATOM 694 N N . PHE A 1 83 ? 9.016 5.558 -4.256 1.00 98.44 83 PHE A N 1
ATOM 695 C CA . PHE A 1 83 ? 7.753 4.912 -3.906 1.00 98.44 83 PHE A CA 1
ATOM 696 C C . PHE A 1 83 ? 7.665 4.591 -2.409 1.00 98.44 83 PHE A C 1
ATOM 698 O O . PHE A 1 83 ? 6.638 4.851 -1.788 1.00 98.44 83 PHE A O 1
ATOM 705 N N . THR A 1 84 ? 8.755 4.112 -1.805 1.00 98.38 84 THR A N 1
ATOM 706 C CA . THR A 1 84 ? 8.822 3.845 -0.359 1.00 98.38 84 THR A CA 1
ATOM 707 C C . THR A 1 84 ? 8.629 5.128 0.442 1.00 98.38 84 THR A C 1
ATOM 709 O O . THR A 1 84 ? 7.792 5.159 1.338 1.00 98.38 84 THR A O 1
ATOM 712 N N . SER A 1 85 ? 9.306 6.217 0.066 1.00 98.19 85 SER A N 1
ATOM 713 C CA . SER A 1 85 ? 9.145 7.520 0.719 1.00 98.19 85 SER A CA 1
ATOM 714 C C . SER A 1 85 ? 7.701 8.035 0.645 1.00 98.19 85 SER A C 1
ATOM 716 O O . SER A 1 85 ? 7.182 8.578 1.623 1.00 98.19 85 SER A O 1
ATOM 718 N N . TYR A 1 86 ? 7.010 7.817 -0.480 1.00 98.44 86 TYR A N 1
ATOM 719 C CA . TYR A 1 86 ? 5.586 8.138 -0.594 1.00 98.44 86 TYR A CA 1
ATOM 720 C C . TYR A 1 86 ? 4.730 7.315 0.382 1.00 98.44 86 TYR A C 1
ATOM 722 O O . TYR A 1 86 ? 3.881 7.868 1.082 1.00 98.44 86 TYR A O 1
ATOM 730 N N . VAL A 1 87 ? 4.963 6.001 0.456 1.00 98.25 87 VAL A N 1
ATOM 731 C CA . VAL A 1 87 ? 4.236 5.094 1.360 1.00 98.25 87 VAL A CA 1
ATOM 732 C C . VAL A 1 87 ? 4.483 5.458 2.826 1.00 98.25 87 VAL A C 1
ATOM 734 O O . VAL A 1 87 ? 3.536 5.505 3.605 1.00 98.25 87 VAL A O 1
ATOM 737 N N . GLU A 1 88 ? 5.714 5.799 3.204 1.00 98.31 88 GLU A N 1
ATOM 738 C CA . GLU A 1 88 ? 6.030 6.326 4.538 1.00 98.31 88 GLU A CA 1
ATOM 739 C C . GLU A 1 88 ? 5.253 7.612 4.844 1.00 98.31 88 GLU A C 1
ATOM 741 O O . GLU A 1 88 ? 4.765 7.791 5.959 1.00 98.31 88 GLU A O 1
ATOM 746 N N . GLY A 1 89 ? 5.088 8.494 3.854 1.00 98.00 89 GLY A N 1
ATOM 747 C CA . GLY A 1 89 ? 4.232 9.673 3.964 1.00 98.00 89 GLY A CA 1
ATOM 748 C C . GLY A 1 89 ? 2.765 9.319 4.230 1.00 98.00 89 GLY A C 1
ATOM 749 O O . GLY A 1 89 ? 2.146 9.918 5.107 1.00 98.00 89 GLY A O 1
ATOM 750 N N . GLN A 1 90 ? 2.224 8.310 3.539 1.00 97.81 90 GLN A N 1
ATOM 751 C CA . GLN A 1 90 ? 0.863 7.812 3.786 1.00 97.81 90 GLN A CA 1
ATOM 752 C C . GLN A 1 90 ? 0.709 7.244 5.203 1.00 97.81 90 GLN A C 1
ATOM 754 O O . GLN A 1 90 ? -0.275 7.531 5.879 1.00 97.81 90 GLN A O 1
ATOM 759 N N . LEU A 1 91 ? 1.698 6.487 5.684 1.00 98.38 91 LEU A N 1
ATOM 760 C CA . LEU A 1 91 ? 1.701 5.952 7.048 1.00 98.38 91 LEU A CA 1
ATOM 761 C C . LEU A 1 91 ? 1.764 7.066 8.104 1.00 98.38 91 LEU A C 1
ATOM 763 O O . LEU A 1 91 ? 1.090 6.977 9.128 1.00 98.38 91 LEU A O 1
ATOM 767 N N . LYS A 1 92 ? 2.540 8.130 7.869 1.00 98.06 92 LYS A N 1
ATOM 768 C CA . LYS A 1 92 ? 2.592 9.299 8.764 1.00 98.06 92 LYS A CA 1
ATOM 769 C C . LYS A 1 92 ? 1.249 10.023 8.830 1.00 98.06 92 LYS A C 1
ATOM 771 O O . LYS A 1 92 ? 0.744 10.221 9.927 1.00 98.06 92 LYS A O 1
ATOM 776 N N . GLN A 1 93 ? 0.634 10.313 7.683 1.00 96.94 93 GLN A N 1
ATOM 777 C CA . GLN A 1 93 ? -0.691 10.946 7.628 1.00 96.94 93 GLN A CA 1
ATOM 778 C C . GLN A 1 93 ? -1.757 10.110 8.344 1.00 96.94 93 GLN A C 1
ATOM 780 O O . GLN A 1 93 ? -2.579 10.636 9.087 1.00 96.94 93 GLN A O 1
ATOM 785 N N . LEU A 1 94 ? -1.721 8.791 8.155 1.00 97.50 94 LEU A N 1
ATOM 786 C CA . LEU A 1 94 ? -2.617 7.858 8.828 1.00 97.50 94 LEU A CA 1
ATOM 787 C C . LEU A 1 94 ? -2.438 7.899 10.355 1.00 97.50 94 LEU A C 1
ATOM 789 O O . LEU A 1 94 ? -3.426 7.940 11.086 1.00 97.50 94 LEU A O 1
ATOM 793 N N . ASN A 1 95 ? -1.194 7.937 10.841 1.00 96.56 95 ASN A N 1
ATOM 794 C CA . ASN A 1 95 ? -0.904 8.099 12.268 1.00 96.56 95 ASN A CA 1
ATOM 795 C C . ASN A 1 95 ? -1.383 9.454 12.809 1.00 96.56 95 ASN A C 1
ATOM 797 O O . ASN A 1 95 ? -1.939 9.497 13.901 1.00 96.56 95 ASN A O 1
ATOM 801 N N . GLU A 1 96 ? -1.192 10.544 12.065 1.00 97.00 96 GLU A N 1
ATOM 802 C CA . GLU A 1 96 ? -1.643 11.889 12.450 1.00 97.00 96 GLU A CA 1
ATOM 803 C C . GLU A 1 96 ? -3.170 11.938 12.613 1.00 97.00 96 GLU A C 1
ATOM 805 O O . GLU A 1 96 ? -3.659 12.340 13.666 1.00 97.00 96 GLU A O 1
ATOM 810 N N . ILE A 1 97 ? -3.921 11.414 11.637 1.00 97.19 97 ILE A N 1
ATOM 811 C CA . ILE A 1 97 ? -5.393 11.335 11.690 1.00 97.19 97 ILE A CA 1
ATOM 812 C C . ILE A 1 97 ? -5.869 10.514 12.894 1.00 97.19 97 ILE A C 1
ATOM 814 O O . ILE A 1 97 ? -6.847 10.868 13.556 1.00 97.19 97 ILE A O 1
ATOM 818 N N . MET A 1 98 ? -5.196 9.396 13.177 1.00 96.50 98 MET A N 1
ATOM 819 C CA . MET A 1 98 ? -5.574 8.528 14.290 1.00 96.50 98 MET A CA 1
ATOM 820 C C . MET A 1 98 ? -5.144 9.079 15.651 1.00 96.50 98 MET A C 1
ATOM 822 O O . MET A 1 98 ? -5.812 8.805 16.646 1.00 96.50 98 MET A O 1
ATOM 826 N N . LYS A 1 99 ? -4.089 9.893 15.727 1.00 94.12 99 LYS A N 1
ATOM 827 C CA . LYS A 1 99 ? -3.690 10.574 16.966 1.00 94.12 99 LYS A CA 1
ATOM 828 C C . LYS A 1 99 ? -4.778 11.532 17.461 1.00 94.12 99 LYS A C 1
ATOM 830 O O . LYS A 1 99 ? -4.968 11.670 18.663 1.00 94.12 99 LYS A O 1
ATOM 835 N N . GLU A 1 100 ? -5.513 12.140 16.536 1.00 91.81 100 GLU A N 1
ATOM 836 C CA . GLU A 1 100 ? -6.626 13.059 16.808 1.00 91.81 100 GLU A CA 1
ATOM 837 C C . GLU A 1 100 ? -7.991 12.345 16.873 1.00 91.81 100 GLU A C 1
ATOM 839 O O . GLU A 1 100 ? -9.034 12.989 16.919 1.00 91.81 100 GLU A O 1
ATOM 844 N N . SER A 1 101 ? -8.012 11.005 16.883 1.00 92.88 101 SER A N 1
ATOM 845 C CA . SER A 1 101 ? -9.253 10.216 16.832 1.00 92.88 101 SER A CA 1
ATOM 846 C C . SER A 1 101 ? -9.982 10.068 18.169 1.00 92.88 101 SER A C 1
ATOM 848 O O . SER A 1 101 ? -10.989 9.369 18.212 1.00 92.88 101 SER A O 1
ATOM 850 N N . GLY A 1 102 ? -9.485 10.649 19.262 1.00 88.44 102 GLY A N 1
ATOM 851 C CA . GLY A 1 102 ? -10.071 10.475 20.600 1.00 88.44 102 GLY A CA 1
ATOM 852 C C . GLY A 1 102 ? -9.819 9.097 21.234 1.00 88.44 102 GLY A C 1
ATOM 853 O O . GLY A 1 102 ? -10.246 8.847 22.352 1.00 88.44 102 GLY A O 1
ATOM 854 N N . LEU A 1 103 ? -9.077 8.201 20.569 1.00 89.69 103 LEU A N 1
ATOM 855 C CA . LEU A 1 103 ? -8.661 6.897 21.109 1.00 89.69 103 LEU A CA 1
ATOM 856 C C . LEU A 1 103 ? -7.410 7.006 22.001 1.00 89.69 103 LEU A C 1
ATOM 858 O O . LEU A 1 103 ? -6.404 6.321 21.782 1.00 89.69 103 LEU A O 1
ATOM 862 N N . ALA A 1 104 ? -7.458 7.909 22.978 1.00 84.56 104 ALA A N 1
ATOM 863 C CA . ALA A 1 104 ? -6.407 8.127 23.963 1.00 84.56 104 ALA A CA 1
ATOM 864 C C . ALA A 1 104 ? -7.027 8.330 25.350 1.00 84.56 104 ALA A C 1
ATOM 866 O O . ALA A 1 104 ? -8.005 9.055 25.485 1.00 84.56 104 ALA A O 1
ATOM 867 N N . GLY A 1 105 ? -6.443 7.720 26.381 1.00 84.56 105 GLY A N 1
ATOM 868 C CA . GLY A 1 105 ? -6.937 7.826 27.752 1.00 84.56 105 GLY A CA 1
ATOM 869 C C . GLY A 1 105 ? -6.669 6.563 28.564 1.00 84.56 105 GLY A C 1
ATOM 870 O O . GLY A 1 105 ? -5.990 5.654 28.087 1.00 84.56 105 GLY A O 1
ATOM 871 N N . HIS A 1 106 ? -7.205 6.547 29.786 1.00 86.62 106 HIS A N 1
ATOM 872 C CA . HIS A 1 106 ? -7.185 5.389 30.687 1.00 86.62 106 HIS A CA 1
ATOM 873 C C . HIS A 1 106 ? -8.510 4.623 30.656 1.00 86.62 106 HIS A C 1
ATOM 875 O O . HIS A 1 106 ? -8.496 3.399 30.635 1.00 86.62 106 HIS A O 1
ATOM 881 N N . THR A 1 107 ? -9.642 5.326 30.575 1.00 90.12 107 THR A N 1
ATOM 882 C CA . THR A 1 107 ? -10.984 4.735 30.487 1.00 90.12 107 THR A CA 1
ATOM 883 C C . THR A 1 107 ? -11.687 5.174 29.207 1.00 90.12 107 THR A C 1
ATOM 885 O O . THR A 1 107 ? -11.418 6.259 28.682 1.00 90.12 107 THR A O 1
ATOM 888 N N . LEU A 1 108 ? -12.580 4.326 28.696 1.00 92.50 108 LEU A N 1
ATOM 889 C CA . LEU A 1 108 ? -13.414 4.627 27.536 1.00 92.50 108 LEU A CA 1
ATOM 890 C C . LEU A 1 108 ? -14.896 4.466 27.888 1.00 92.50 108 LEU A C 1
ATOM 892 O O . LEU A 1 108 ? -15.465 3.382 27.769 1.00 92.50 108 LEU A O 1
ATOM 896 N N . ASP A 1 109 ? -15.526 5.572 28.279 1.00 89.44 109 ASP A N 1
ATOM 897 C CA . ASP A 1 109 ? -16.945 5.584 28.657 1.00 89.44 109 ASP A CA 1
ATOM 898 C C . ASP A 1 109 ? -17.872 5.634 27.437 1.00 89.44 109 ASP A C 1
ATOM 900 O O . ASP A 1 109 ? -18.962 5.062 27.446 1.00 89.44 109 ASP A O 1
ATOM 904 N N . LYS A 1 110 ? -17.456 6.334 26.374 1.00 90.56 110 LYS A N 1
ATOM 905 C CA . LYS A 1 110 ? -18.219 6.497 25.131 1.00 90.56 110 LYS A CA 1
ATOM 906 C C . LYS A 1 110 ? -17.287 6.775 23.958 1.00 90.56 110 LYS A C 1
ATOM 908 O O . LYS A 1 110 ? -16.301 7.492 24.112 1.00 90.56 110 LYS A O 1
ATOM 913 N N . LEU A 1 111 ? -17.628 6.268 22.772 1.00 90.88 111 LEU A N 1
ATOM 914 C CA . LEU A 1 111 ? -16.877 6.570 21.560 1.00 90.88 111 LEU A CA 1
ATOM 915 C C . LEU A 1 111 ? -17.231 7.969 21.045 1.00 90.88 111 LEU A C 1
ATOM 917 O O . LEU A 1 111 ? -18.399 8.314 20.837 1.00 90.88 111 LEU A O 1
ATOM 921 N N . GLU A 1 112 ? -16.213 8.787 20.807 1.00 90.88 112 GLU A N 1
ATOM 922 C CA . GLU A 1 112 ? -16.420 10.096 20.209 1.00 90.88 112 GLU A CA 1
ATOM 923 C C . GLU A 1 112 ? -16.715 9.983 18.709 1.00 90.88 112 GLU A C 1
ATOM 925 O O . GLU A 1 112 ? -16.167 9.157 17.977 1.00 90.88 112 GLU A O 1
ATOM 930 N N . LEU A 1 113 ? -17.535 10.903 18.201 1.00 90.81 113 LEU A N 1
ATOM 931 C CA . LEU A 1 113 ? -17.897 10.946 16.781 1.00 90.81 113 LEU A CA 1
ATOM 932 C C . LEU A 1 113 ? -16.672 11.213 15.877 1.00 90.81 113 LEU A C 1
ATOM 934 O O . LEU A 1 113 ? -16.675 10.877 14.690 1.00 90.81 113 LEU A O 1
ATOM 938 N N . VAL A 1 114 ? -15.608 11.810 16.429 1.00 94.50 114 VAL A N 1
ATOM 939 C CA . VAL A 1 114 ? -14.329 11.997 15.729 1.00 94.50 114 VAL A CA 1
ATOM 940 C C . VAL A 1 114 ? -13.628 10.666 15.454 1.00 94.50 114 VAL A C 1
ATOM 942 O O . VAL A 1 114 ? -13.051 10.516 14.379 1.00 94.50 114 VAL A O 1
ATOM 945 N N . THR A 1 115 ? -13.762 9.661 16.327 1.00 95.12 115 THR A N 1
ATOM 946 C CA . THR A 1 115 ? -13.143 8.344 16.131 1.00 95.12 115 THR A CA 1
ATOM 947 C C . THR A 1 115 ? -13.642 7.679 14.857 1.00 95.12 115 THR A C 1
ATOM 949 O O . THR A 1 115 ? -12.856 7.250 14.005 1.00 95.12 115 THR A O 1
ATOM 952 N N . GLU A 1 116 ? -14.965 7.653 14.683 1.00 94.62 116 GLU A N 1
ATOM 953 C CA . GLU A 1 116 ? -15.587 7.099 13.486 1.00 94.62 116 GLU A CA 1
ATOM 954 C C . GLU A 1 116 ? -15.147 7.850 12.224 1.00 94.62 116 GLU A C 1
ATOM 956 O O . GLU A 1 116 ? -14.814 7.237 11.202 1.00 94.62 116 GLU A O 1
ATOM 961 N N . LYS A 1 117 ? -15.117 9.186 12.293 1.00 96.69 117 LYS A N 1
ATOM 962 C CA . LYS A 1 117 ? -14.676 10.033 11.180 1.00 96.69 117 LYS A CA 1
ATOM 963 C C . LYS A 1 117 ? -13.230 9.731 10.788 1.00 96.69 117 LYS A C 1
ATOM 965 O O . LYS A 1 117 ? -12.987 9.525 9.597 1.00 96.69 117 LYS A O 1
ATOM 970 N N . SER A 1 118 ? -12.316 9.632 11.752 1.00 97.56 118 SER A N 1
ATOM 971 C CA . SER A 1 118 ? -10.900 9.326 11.523 1.00 97.56 118 SER A CA 1
ATOM 972 C C . SER A 1 118 ? -10.711 7.958 10.864 1.00 97.56 118 SER A C 1
ATOM 974 O O . SER A 1 118 ? -10.055 7.859 9.826 1.00 97.56 118 SER A O 1
ATOM 976 N N . ILE A 1 119 ? -11.366 6.905 11.370 1.00 97.44 119 ILE A N 1
ATOM 977 C CA . ILE A 1 119 ? -11.277 5.557 10.779 1.00 97.44 119 ILE A CA 1
ATOM 978 C C . ILE A 1 119 ? -11.825 5.551 9.346 1.00 97.44 119 ILE A C 1
ATOM 980 O O . ILE A 1 119 ? -11.195 5.025 8.420 1.00 97.44 119 ILE A O 1
ATOM 984 N N . ARG A 1 120 ? -12.987 6.177 9.117 1.00 97.56 120 ARG A N 1
ATOM 985 C CA . ARG A 1 120 ? -13.574 6.272 7.772 1.00 97.56 120 ARG A CA 1
ATOM 986 C C . ARG A 1 120 ? -12.697 7.078 6.820 1.00 97.56 120 ARG A C 1
ATOM 988 O O . ARG A 1 120 ? -12.637 6.715 5.643 1.00 97.56 120 ARG A O 1
ATOM 995 N N . GLN A 1 121 ? -12.046 8.135 7.299 1.00 97.94 121 GLN A N 1
ATOM 996 C CA . GLN A 1 121 ? -11.108 8.946 6.528 1.00 97.94 121 GLN A CA 1
ATOM 997 C C . GLN A 1 121 ? -9.887 8.126 6.098 1.00 97.94 121 GLN A C 1
ATOM 999 O O . GLN A 1 121 ? -9.591 8.095 4.904 1.00 97.94 121 GLN A O 1
ATOM 1004 N N . CYS A 1 122 ? -9.255 7.391 7.015 1.00 98.31 122 CYS A N 1
ATOM 1005 C CA . CYS A 1 122 ? -8.133 6.501 6.703 1.00 98.31 122 CYS A CA 1
ATOM 1006 C C . CYS A 1 122 ? -8.509 5.451 5.642 1.00 98.31 122 CYS A C 1
ATOM 1008 O O . CYS A 1 122 ? -7.762 5.223 4.690 1.00 98.31 122 CYS A O 1
ATOM 1010 N N . LEU A 1 123 ? -9.699 4.848 5.745 1.00 98.25 123 LEU A N 1
ATOM 1011 C CA . LEU A 1 123 ? -10.187 3.899 4.736 1.00 98.25 123 LEU A CA 1
ATOM 1012 C C . LEU A 1 123 ? -10.438 4.565 3.375 1.00 98.25 123 LEU A C 1
ATOM 1014 O O . LEU A 1 123 ? -10.087 3.997 2.346 1.00 98.25 123 LEU A O 1
ATOM 1018 N N . ARG A 1 124 ? -11.010 5.778 3.348 1.00 98.19 124 ARG A N 1
ATOM 1019 C CA . ARG A 1 124 ? -11.228 6.531 2.096 1.00 98.19 124 ARG A CA 1
ATOM 1020 C C . ARG A 1 124 ? -9.912 6.858 1.390 1.00 98.19 124 ARG A C 1
ATOM 1022 O O . ARG A 1 124 ? -9.844 6.773 0.168 1.00 98.19 124 ARG A O 1
ATOM 1029 N N . GLN A 1 125 ? -8.867 7.206 2.140 1.00 97.38 125 GLN A N 1
ATOM 1030 C CA . GLN A 1 125 ? -7.537 7.436 1.570 1.00 97.38 125 GLN A CA 1
ATOM 1031 C C . GLN A 1 125 ? -6.995 6.168 0.901 1.00 97.38 125 GLN A C 1
ATOM 1033 O O . GLN A 1 125 ? -6.525 6.225 -0.231 1.00 97.38 125 GLN A O 1
ATOM 1038 N N . GLN A 1 126 ? -7.138 5.005 1.538 1.00 98.12 126 GLN A N 1
ATOM 1039 C CA . GLN A 1 126 ? -6.719 3.728 0.949 1.00 98.12 126 GLN A CA 1
ATOM 1040 C C . GLN A 1 126 ? -7.554 3.339 -0.281 1.00 98.12 126 GLN A C 1
ATOM 1042 O O . GLN A 1 126 ? -7.015 2.827 -1.262 1.00 98.12 126 GLN A O 1
ATOM 1047 N N . GLU A 1 127 ? -8.857 3.622 -0.275 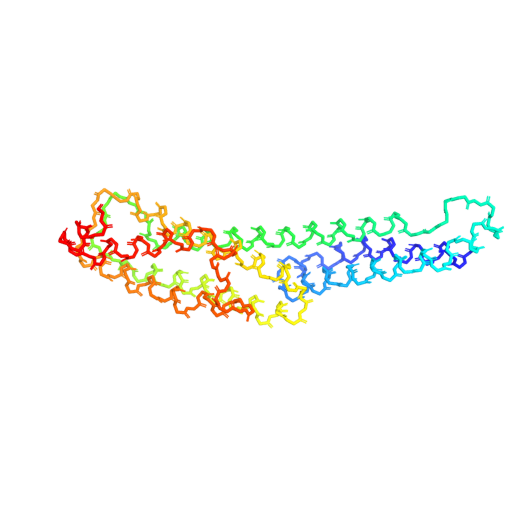1.00 98.38 127 GLU A N 1
ATOM 1048 C CA . GLU A 1 127 ? -9.718 3.431 -1.447 1.00 98.38 127 GLU A CA 1
ATOM 1049 C C . GLU A 1 127 ? -9.278 4.316 -2.618 1.00 98.38 127 GLU A C 1
ATOM 1051 O O . GLU A 1 127 ? -9.229 3.842 -3.754 1.00 98.38 127 GLU A O 1
ATOM 1056 N N . LEU A 1 128 ? -8.877 5.565 -2.356 1.00 97.75 128 LEU A N 1
ATOM 1057 C CA . LEU A 1 128 ? -8.282 6.428 -3.375 1.00 97.75 128 LEU A CA 1
ATOM 1058 C C . LEU A 1 128 ? -7.008 5.797 -3.949 1.00 97.75 128 LEU A C 1
ATOM 1060 O O . LEU A 1 128 ? -6.882 5.718 -5.171 1.00 97.75 128 LEU A O 1
ATOM 1064 N N . LEU A 1 129 ? -6.102 5.283 -3.109 1.00 98.12 129 LEU A N 1
ATOM 1065 C CA . LEU A 1 129 ? -4.900 4.580 -3.579 1.00 98.12 129 LEU A CA 1
ATOM 1066 C C . LEU A 1 129 ? -5.265 3.400 -4.488 1.00 98.12 129 LEU A C 1
ATOM 1068 O O . LEU A 1 129 ? -4.712 3.280 -5.582 1.00 98.12 129 LEU A O 1
ATOM 1072 N N . LYS A 1 130 ? -6.258 2.586 -4.104 1.00 97.81 130 LYS A N 1
ATOM 1073 C CA . LYS A 1 130 ? -6.773 1.495 -4.945 1.00 97.81 130 LYS A CA 1
ATOM 1074 C C . LYS A 1 130 ? -7.161 1.980 -6.344 1.00 97.81 130 LYS A C 1
ATOM 1076 O O . LYS A 1 130 ? -6.753 1.356 -7.324 1.00 97.81 130 LYS A O 1
ATOM 1081 N N . THR A 1 131 ? -7.911 3.081 -6.458 1.00 97.88 131 THR A N 1
ATOM 1082 C CA . THR A 1 131 ? -8.407 3.562 -7.766 1.00 97.88 131 THR A CA 1
ATOM 1083 C C . THR A 1 131 ? -7.288 3.855 -8.764 1.00 97.88 131 THR A C 1
ATOM 1085 O O . THR A 1 131 ? -7.442 3.571 -9.952 1.00 97.88 131 THR A O 1
ATOM 1088 N N . VAL A 1 132 ? -6.153 4.375 -8.290 1.00 97.69 132 VAL A N 1
ATOM 1089 C CA . VAL A 1 132 ? -5.045 4.814 -9.150 1.00 97.69 132 VAL A CA 1
ATOM 1090 C C . VAL A 1 132 ? -3.896 3.813 -9.233 1.00 97.69 132 VAL A C 1
ATOM 1092 O O . VAL A 1 132 ? -3.133 3.854 -10.194 1.00 97.69 132 VAL A O 1
ATOM 1095 N N . TRP A 1 133 ? -3.757 2.901 -8.268 1.00 98.25 133 TRP A N 1
ATOM 1096 C CA . TRP A 1 133 ? -2.660 1.930 -8.239 1.00 98.25 133 TRP A CA 1
ATOM 1097 C C . TRP A 1 133 ? -3.013 0.582 -8.853 1.00 98.25 133 TRP A C 1
ATOM 1099 O O . TRP A 1 133 ? -2.140 -0.036 -9.458 1.00 98.25 133 TRP A O 1
ATOM 1109 N N . HIS A 1 134 ? -4.265 0.129 -8.744 1.00 95.94 134 HIS A N 1
ATOM 1110 C CA . HIS A 1 134 ? -4.645 -1.244 -9.093 1.00 95.94 134 HIS A CA 1
ATOM 1111 C C . HIS A 1 134 ? -4.327 -1.624 -10.549 1.00 95.94 134 HIS A C 1
ATOM 1113 O O . HIS A 1 134 ? -3.929 -2.749 -10.824 1.00 95.94 134 HIS A O 1
ATOM 1119 N N . LYS A 1 135 ? -4.461 -0.674 -11.484 1.00 94.75 135 LYS A N 1
ATOM 1120 C CA . LYS A 1 135 ? -4.174 -0.887 -12.915 1.00 94.75 135 LYS A CA 1
ATOM 1121 C C . LYS A 1 135 ? -2.753 -0.490 -13.337 1.00 94.75 135 LYS A C 1
ATOM 1123 O O . LYS A 1 135 ? -2.424 -0.606 -14.512 1.00 94.75 135 LYS A O 1
ATOM 1128 N N . VAL A 1 136 ? -1.943 0.029 -12.414 1.00 97.25 136 VAL A N 1
ATOM 1129 C CA . VAL A 1 136 ? -0.618 0.601 -12.709 1.00 97.25 136 VAL A CA 1
ATOM 1130 C C . VAL A 1 136 ? 0.498 -0.237 -12.100 1.00 97.25 136 VAL A C 1
ATOM 1132 O O . VAL A 1 136 ? 1.513 -0.467 -12.750 1.00 97.25 136 VAL A O 1
ATOM 1135 N N . LEU A 1 137 ? 0.332 -0.680 -10.855 1.00 97.94 137 LEU A N 1
ATOM 1136 C CA . LEU A 1 137 ? 1.350 -1.447 -10.148 1.00 97.94 137 LEU A CA 1
ATOM 1137 C C . LEU A 1 137 ? 1.207 -2.950 -10.425 1.00 97.94 137 LEU A C 1
ATOM 1139 O O . LEU A 1 137 ? 0.087 -3.452 -10.531 1.00 97.94 137 LEU A O 1
ATOM 1143 N N . PRO A 1 138 ? 2.322 -3.700 -10.464 1.00 96.94 138 PRO A N 1
ATOM 1144 C CA . PRO A 1 138 ? 2.272 -5.155 -10.485 1.00 96.94 138 PRO A CA 1
ATOM 1145 C C . PRO A 1 138 ? 1.545 -5.715 -9.258 1.00 96.94 138 PRO A C 1
ATOM 1147 O O . PRO A 1 138 ? 1.706 -5.199 -8.150 1.00 96.94 138 PRO A O 1
ATOM 1150 N N . TYR A 1 139 ? 0.835 -6.829 -9.445 1.00 97.38 139 TYR A N 1
ATOM 1151 C CA . TYR A 1 139 ? 0.071 -7.532 -8.406 1.00 97.38 139 TYR A CA 1
ATOM 1152 C C . TYR A 1 139 ? 0.763 -7.625 -7.030 1.00 97.38 139 TYR A C 1
ATOM 1154 O O . TYR A 1 139 ? 0.180 -7.163 -6.045 1.00 97.38 139 TYR A O 1
ATOM 1162 N N . PRO A 1 140 ? 2.003 -8.154 -6.913 1.00 96.50 140 PRO A N 1
ATOM 1163 C CA . PRO A 1 140 ? 2.645 -8.304 -5.608 1.00 96.50 140 PRO A CA 1
ATOM 1164 C C . PRO A 1 140 ? 3.007 -6.965 -4.961 1.00 96.50 140 PRO A C 1
ATOM 1166 O O . PRO A 1 140 ? 2.955 -6.855 -3.741 1.00 96.50 140 PRO A O 1
ATOM 1169 N N . ILE A 1 141 ? 3.354 -5.946 -5.754 1.00 97.44 141 ILE A N 1
ATOM 1170 C CA . ILE A 1 141 ? 3.683 -4.612 -5.236 1.00 97.44 141 ILE A CA 1
ATOM 1171 C C . ILE A 1 141 ? 2.409 -3.938 -4.726 1.00 97.44 141 ILE A C 1
ATOM 1173 O O . ILE A 1 141 ? 2.372 -3.478 -3.591 1.00 97.44 141 ILE A O 1
ATOM 1177 N N . TYR A 1 142 ? 1.343 -3.962 -5.527 1.00 98.50 142 TYR A N 1
ATOM 1178 C CA . TYR A 1 142 ? 0.045 -3.396 -5.171 1.00 98.50 142 TYR A CA 1
ATOM 1179 C C . TYR A 1 142 ? -0.504 -3.967 -3.855 1.00 98.50 142 TYR A C 1
ATOM 1181 O O . TYR A 1 142 ? -0.737 -3.216 -2.903 1.00 98.50 142 TYR A O 1
ATOM 1189 N N . ASN A 1 143 ? -0.687 -5.291 -3.786 1.00 98.25 143 ASN A N 1
ATOM 1190 C CA . ASN A 1 143 ? -1.326 -5.922 -2.632 1.00 98.25 143 ASN A CA 1
ATOM 1191 C C . ASN A 1 143 ? -0.448 -5.817 -1.375 1.00 98.25 143 ASN A C 1
ATOM 1193 O O . ASN A 1 143 ? -0.960 -5.507 -0.301 1.00 98.25 143 ASN A O 1
ATOM 1197 N N . LYS A 1 144 ? 0.879 -5.991 -1.496 1.00 98.12 144 LYS A N 1
ATOM 1198 C CA . LYS A 1 144 ? 1.796 -5.854 -0.353 1.00 98.12 144 LYS A CA 1
ATOM 1199 C C . LYS A 1 144 ? 1.781 -4.437 0.212 1.00 98.12 144 LYS A C 1
ATOM 1201 O O . LYS A 1 144 ? 1.706 -4.272 1.426 1.00 98.12 144 LYS A O 1
ATOM 1206 N N . THR A 1 145 ? 1.834 -3.417 -0.643 1.00 98.25 145 THR A N 1
ATOM 1207 C CA . THR A 1 145 ? 1.868 -2.025 -0.185 1.00 98.25 145 THR A CA 1
ATOM 1208 C C . THR A 1 145 ? 0.551 -1.604 0.465 1.00 98.25 145 THR A C 1
ATOM 1210 O O . THR A 1 145 ? 0.584 -1.019 1.547 1.00 98.25 145 THR A O 1
ATOM 1213 N N . LEU A 1 146 ? -0.606 -1.935 -0.120 1.00 97.94 146 LEU A N 1
ATOM 1214 C CA . LEU A 1 146 ? -1.894 -1.676 0.540 1.00 97.94 146 LEU A CA 1
ATOM 1215 C C . LEU A 1 146 ? -2.045 -2.465 1.843 1.00 97.94 146 LEU A C 1
ATOM 1217 O O . LEU A 1 146 ? -2.551 -1.923 2.823 1.00 97.94 146 LEU A O 1
ATOM 1221 N N . GLY A 1 147 ? -1.544 -3.702 1.876 1.00 98.44 147 GLY A N 1
ATOM 1222 C CA . GLY A 1 147 ? -1.467 -4.519 3.082 1.00 98.44 147 GLY A CA 1
ATOM 1223 C C . GLY A 1 147 ? -0.747 -3.818 4.222 1.00 98.44 147 GLY A C 1
ATOM 1224 O O . GLY A 1 147 ? -1.292 -3.720 5.315 1.00 98.44 147 GLY A O 1
ATOM 1225 N N . VAL A 1 148 ? 0.433 -3.249 3.959 1.00 98.44 148 VAL A N 1
ATOM 1226 C CA . VAL A 1 148 ? 1.204 -2.487 4.956 1.00 98.44 148 VAL A CA 1
ATOM 1227 C C . VAL A 1 148 ? 0.401 -1.307 5.515 1.00 98.44 148 VAL A C 1
ATOM 1229 O O . VAL A 1 148 ? 0.375 -1.114 6.732 1.00 98.44 148 VAL A O 1
ATOM 1232 N N . ILE A 1 149 ? -0.286 -0.544 4.659 1.00 98.44 149 ILE A N 1
ATOM 1233 C CA . ILE A 1 149 ? -1.064 0.632 5.082 1.00 98.44 149 ILE A CA 1
ATOM 1234 C C . ILE A 1 149 ? -2.281 0.212 5.920 1.00 98.44 149 ILE A C 1
ATOM 1236 O O . ILE A 1 149 ? -2.496 0.753 7.008 1.00 98.44 149 ILE A O 1
ATOM 1240 N N . LEU A 1 150 ? -3.046 -0.789 5.472 1.00 98.56 150 LEU A N 1
ATOM 1241 C CA . LEU A 1 150 ? -4.197 -1.291 6.226 1.00 98.56 150 LEU A CA 1
ATOM 1242 C C . LEU A 1 150 ? -3.771 -1.947 7.547 1.00 98.56 150 LEU A C 1
ATOM 1244 O O . LEU A 1 150 ? -4.406 -1.734 8.579 1.00 98.56 150 LEU A O 1
ATOM 1248 N N . ASN A 1 151 ? -2.668 -2.696 7.541 1.00 98.62 151 ASN A N 1
ATOM 1249 C CA . ASN A 1 151 ? -2.081 -3.301 8.734 1.00 98.62 151 ASN A CA 1
ATOM 1250 C C . ASN A 1 151 ? -1.677 -2.250 9.768 1.00 98.62 151 ASN A C 1
ATOM 1252 O O . ASN A 1 151 ? -1.871 -2.473 10.961 1.00 98.62 151 ASN A O 1
ATOM 1256 N N . SER A 1 152 ? -1.161 -1.101 9.322 1.00 98.50 152 SER A N 1
ATOM 1257 C CA . SER A 1 152 ? -0.871 0.028 10.207 1.00 98.50 152 SER A CA 1
ATOM 1258 C C . SER A 1 152 ? -2.135 0.547 10.889 1.00 98.50 152 SER A C 1
ATOM 1260 O O . SER A 1 152 ? -2.127 0.709 12.104 1.00 98.50 152 SER A O 1
ATOM 1262 N N . LEU A 1 153 ? -3.230 0.755 10.145 1.00 98.38 153 LEU A N 1
ATOM 1263 C CA . LEU A 1 153 ? -4.510 1.181 10.729 1.00 98.38 153 LEU A CA 1
ATOM 1264 C C . LEU A 1 153 ? -5.013 0.182 11.775 1.00 98.38 153 LEU A C 1
ATOM 1266 O O . LEU A 1 153 ? -5.360 0.574 12.886 1.00 98.38 153 LEU A O 1
ATOM 1270 N N . CYS A 1 154 ? -5.013 -1.105 11.427 1.00 98.44 154 CYS A N 1
ATOM 1271 C CA . CYS A 1 154 ? -5.455 -2.169 12.323 1.00 98.44 154 CYS A CA 1
ATOM 1272 C C . CYS A 1 154 ? -4.609 -2.197 13.606 1.00 98.44 154 CYS A C 1
ATOM 1274 O O . CYS A 1 154 ? -5.162 -2.248 14.698 1.00 98.44 154 CYS A O 1
ATOM 1276 N N . ASN A 1 155 ? -3.279 -2.090 13.494 1.00 98.19 155 ASN A N 1
ATOM 1277 C CA . ASN A 1 155 ? -2.389 -2.066 14.656 1.00 98.19 155 ASN A CA 1
ATOM 1278 C C . ASN A 1 155 ? -2.608 -0.847 15.553 1.00 98.19 155 ASN A C 1
ATOM 1280 O O . ASN A 1 155 ? -2.556 -0.998 16.771 1.00 98.19 155 ASN A O 1
ATOM 1284 N N . ILE A 1 156 ? -2.856 0.337 14.986 1.00 97.19 156 ILE A N 1
ATOM 1285 C CA . ILE A 1 156 ? -3.157 1.535 15.781 1.00 97.19 156 ILE A CA 1
ATOM 1286 C C . ILE A 1 156 ? -4.435 1.318 16.585 1.00 97.19 156 ILE A C 1
ATOM 1288 O O . ILE A 1 156 ? -4.424 1.524 17.791 1.00 97.19 156 ILE A O 1
ATOM 1292 N N . ILE A 1 157 ? -5.501 0.829 15.946 1.00 97.06 157 ILE A N 1
ATOM 1293 C CA . ILE A 1 157 ? -6.779 0.561 16.619 1.00 97.06 157 ILE A CA 1
ATOM 1294 C C . ILE A 1 157 ? -6.599 -0.484 17.721 1.00 97.06 157 ILE A C 1
ATOM 1296 O O . ILE A 1 157 ? -6.989 -0.233 18.855 1.00 97.06 157 ILE A O 1
ATOM 1300 N N . ILE A 1 158 ? -5.957 -1.618 17.419 1.00 97.69 158 ILE A N 1
ATOM 1301 C CA . ILE A 1 158 ? -5.700 -2.676 18.408 1.00 97.69 158 ILE A CA 1
ATOM 1302 C C . ILE A 1 158 ? -4.917 -2.116 19.597 1.00 97.69 158 ILE A C 1
ATOM 1304 O O . ILE A 1 158 ? -5.307 -2.314 20.742 1.00 97.69 158 ILE A O 1
ATOM 1308 N N . THR A 1 159 ? -3.825 -1.399 19.329 1.00 96.44 159 THR A N 1
ATOM 1309 C CA . THR A 1 159 ? -2.950 -0.871 20.381 1.00 96.44 159 THR A CA 1
ATOM 1310 C C . THR A 1 159 ? -3.657 0.194 21.210 1.00 96.44 159 THR A C 1
ATOM 1312 O O . THR A 1 159 ? -3.465 0.237 22.418 1.00 96.44 159 THR A O 1
ATOM 1315 N N . SER A 1 160 ? -4.473 1.050 20.597 1.00 94.88 160 SER A N 1
ATOM 1316 C CA . SER A 1 160 ? -5.258 2.042 21.329 1.00 94.88 160 SER A CA 1
ATOM 1317 C C . SER A 1 160 ? -6.309 1.390 22.221 1.00 94.88 160 SER A C 1
ATOM 1319 O O . SER A 1 160 ? -6.413 1.752 23.384 1.00 94.88 160 SER A O 1
ATOM 1321 N N . VAL A 1 161 ? -7.054 0.412 21.702 1.00 95.62 161 VAL A N 1
ATOM 1322 C CA . VAL A 1 161 ? -8.141 -0.230 22.451 1.00 95.62 161 VAL A CA 1
ATOM 1323 C C . VAL A 1 161 ? -7.606 -1.065 23.614 1.00 95.62 161 VAL A C 1
ATOM 1325 O O . VAL A 1 161 ? -8.099 -0.942 24.726 1.00 95.62 161 VAL A O 1
ATOM 1328 N N . VAL A 1 162 ? -6.558 -1.864 23.394 1.00 95.12 162 VAL A N 1
ATOM 1329 C CA . VAL A 1 162 ? -5.967 -2.730 24.435 1.00 95.12 162 VAL A CA 1
ATOM 1330 C C . VAL A 1 162 ? -5.288 -1.928 25.557 1.00 95.12 162 VAL A C 1
ATOM 1332 O O . VAL A 1 162 ? -4.979 -2.477 26.609 1.00 95.12 162 VAL A O 1
ATOM 1335 N N . ARG A 1 163 ? -5.032 -0.630 25.356 1.00 95.19 163 ARG A N 1
ATOM 1336 C CA . ARG A 1 163 ? -4.430 0.241 26.377 1.00 95.19 163 ARG A CA 1
ATOM 1337 C C . ARG A 1 163 ? -5.425 0.806 27.385 1.00 95.19 163 ARG A C 1
ATOM 1339 O O . ARG A 1 163 ? -4.961 1.327 28.395 1.00 95.19 163 ARG A O 1
ATOM 1346 N N . PHE A 1 164 ? -6.728 0.745 27.120 1.00 95.31 164 PHE A N 1
ATOM 1347 C CA . PHE A 1 164 ? -7.722 1.167 28.103 1.00 95.31 164 PHE A CA 1
ATOM 1348 C C . PHE A 1 164 ? -7.760 0.175 29.270 1.00 95.31 164 PHE A C 1
ATOM 1350 O O . PHE A 1 164 ? -7.756 -1.036 29.064 1.00 95.31 164 PHE A O 1
ATOM 1357 N N . GLU A 1 165 ? -7.778 0.704 30.491 1.00 92.81 165 GLU A N 1
ATOM 1358 C CA . GLU A 1 165 ? -7.933 -0.067 31.728 1.00 92.81 165 GLU A CA 1
ATOM 1359 C C . GLU A 1 165 ? -9.381 -0.533 31.907 1.00 92.81 165 GLU A C 1
ATOM 1361 O O . GLU A 1 165 ? -9.610 -1.647 32.373 1.00 92.81 165 GLU A O 1
ATOM 1366 N N . ASP A 1 166 ? -10.340 0.304 31.502 1.00 92.12 166 ASP A N 1
ATOM 1367 C CA . ASP A 1 166 ? -11.770 0.004 31.536 1.0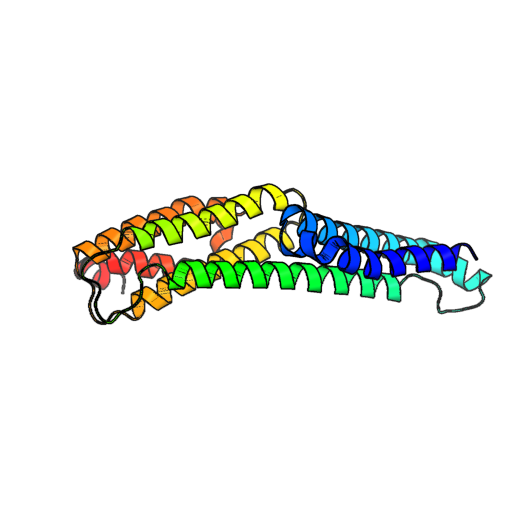0 92.12 166 ASP A CA 1
ATOM 1368 C C . ASP A 1 166 ? -12.474 0.541 30.279 1.00 92.12 166 ASP A C 1
ATOM 1370 O O . ASP A 1 166 ? -12.149 1.622 29.769 1.00 92.12 166 ASP A O 1
ATOM 1374 N N . ILE A 1 167 ? -13.434 -0.229 29.772 1.00 94.62 167 ILE A N 1
ATOM 1375 C CA . ILE A 1 167 ? -14.239 0.076 28.588 1.00 94.62 167 ILE A CA 1
ATOM 1376 C C . ILE A 1 167 ? -15.696 -0.207 28.949 1.00 94.62 167 ILE A C 1
ATOM 1378 O O . ILE A 1 167 ? -16.055 -1.344 29.256 1.00 94.62 167 ILE A O 1
ATOM 1382 N N . SER A 1 168 ? -16.551 0.812 28.869 1.00 94.31 168 SER A N 1
ATOM 1383 C CA . SER A 1 168 ? -17.982 0.635 29.125 1.00 94.31 168 SER A CA 1
ATOM 1384 C C . SER A 1 168 ? -18.630 -0.290 28.083 1.00 94.31 168 SER A C 1
ATOM 1386 O O . SER A 1 168 ? -18.162 -0.401 26.946 1.00 94.31 168 SER A O 1
ATOM 1388 N N . CYS A 1 169 ? -19.754 -0.921 28.437 1.00 92.25 169 CYS A N 1
ATOM 1389 C CA . CYS A 1 169 ? -20.507 -1.767 27.504 1.00 92.25 169 CYS A CA 1
ATOM 1390 C C . CYS A 1 169 ? -20.934 -0.984 26.245 1.00 92.25 169 CYS A C 1
ATOM 1392 O O . CYS A 1 169 ? -20.681 -1.426 25.125 1.00 92.25 169 CYS A O 1
ATOM 1394 N N . ASP A 1 170 ? -21.449 0.238 26.423 1.00 93.31 170 ASP A N 1
ATOM 1395 C CA . ASP A 1 170 ? -21.836 1.127 25.320 1.00 93.31 170 ASP A CA 1
ATOM 1396 C C . ASP A 1 170 ? -20.654 1.461 24.394 1.00 93.31 170 ASP A C 1
ATOM 1398 O O . ASP A 1 170 ? -20.807 1.530 23.169 1.00 93.31 170 ASP A O 1
ATOM 1402 N N . ALA A 1 171 ? -19.465 1.701 24.958 1.00 94.75 171 ALA A N 1
ATOM 1403 C CA . ALA A 1 171 ? -18.265 1.979 24.177 1.00 94.75 171 ALA A CA 1
ATOM 1404 C C . ALA A 1 171 ? -17.769 0.736 23.428 1.00 94.75 171 ALA A C 1
ATOM 1406 O O . ALA A 1 171 ? -17.363 0.851 22.269 1.00 94.75 171 ALA A O 1
ATOM 1407 N N . ALA A 1 172 ? -17.828 -0.442 24.052 1.00 95.50 172 ALA A N 1
ATOM 1408 C CA . ALA A 1 172 ? -17.466 -1.709 23.425 1.00 95.50 172 ALA A CA 1
ATOM 1409 C C . ALA A 1 172 ? -18.370 -2.020 22.220 1.00 95.50 172 ALA A C 1
ATOM 1411 O O . ALA A 1 172 ? -17.862 -2.321 21.138 1.00 95.50 172 ALA A O 1
ATOM 1412 N N . GLU A 1 173 ? -19.689 -1.843 22.352 1.00 95.00 173 GLU A N 1
ATOM 1413 C CA . GLU A 1 173 ? -20.637 -1.998 21.241 1.00 95.00 173 GLU A CA 1
ATOM 1414 C C . GLU A 1 173 ? -20.328 -1.033 20.084 1.00 95.00 173 GLU A C 1
ATOM 1416 O O . GLU A 1 173 ? -20.268 -1.435 18.918 1.00 95.00 173 GLU A O 1
ATOM 1421 N N . GLN A 1 174 ? -20.043 0.237 20.391 1.00 95.06 174 GLN A N 1
ATOM 1422 C CA . GLN A 1 174 ? -19.659 1.236 19.386 1.00 95.06 174 GLN A CA 1
ATOM 1423 C C . GLN A 1 174 ? -18.327 0.886 18.696 1.00 95.06 174 GLN A C 1
ATOM 1425 O O . GLN A 1 174 ? -18.182 1.090 17.485 1.00 95.06 174 GLN A O 1
ATOM 1430 N N . LEU A 1 175 ? -17.359 0.327 19.433 1.00 96.25 175 LEU A N 1
ATOM 1431 C CA . LEU A 1 175 ? -16.096 -0.166 18.878 1.00 96.25 175 LEU A CA 1
ATOM 1432 C C . LEU A 1 175 ? -16.306 -1.368 17.941 1.00 96.25 175 LEU A C 1
ATOM 1434 O O . LEU A 1 175 ? -15.678 -1.447 16.883 1.00 96.25 175 LEU A O 1
ATOM 1438 N N . VAL A 1 176 ? -17.211 -2.283 18.281 1.00 96.50 176 VAL A N 1
ATOM 1439 C CA . VAL A 1 176 ? -17.568 -3.409 17.408 1.00 96.50 176 VAL A CA 1
ATOM 1440 C C . VAL A 1 176 ? -18.193 -2.901 16.104 1.00 96.50 176 VAL A C 1
ATOM 1442 O O . VAL A 1 176 ? -17.787 -3.307 15.011 1.00 96.50 176 VAL A O 1
ATOM 1445 N N . GLU A 1 177 ? -19.129 -1.953 16.180 1.00 95.31 177 GLU A N 1
ATOM 1446 C CA . GLU A 1 177 ? -19.752 -1.369 14.987 1.00 95.31 177 GLU A CA 1
ATOM 1447 C C . GLU A 1 177 ? -18.744 -0.639 14.088 1.00 95.31 177 GLU A C 1
ATOM 1449 O O . GLU A 1 177 ? -18.773 -0.796 12.860 1.00 95.31 177 GLU A O 1
ATOM 1454 N N . ILE A 1 178 ? -17.790 0.105 14.660 1.00 94.75 178 ILE A N 1
ATOM 1455 C CA . ILE A 1 178 ? -16.770 0.774 13.844 1.00 94.75 178 ILE A CA 1
ATOM 1456 C C . ILE A 1 178 ? -15.787 -0.225 13.217 1.00 94.75 178 ILE A C 1
ATOM 1458 O O . ILE A 1 178 ? -15.386 -0.048 12.061 1.00 94.75 178 ILE A O 1
ATOM 1462 N N . MET A 1 179 ? -15.435 -1.312 13.912 1.00 96.75 179 MET A N 1
ATOM 1463 C CA . MET A 1 179 ? -14.584 -2.371 13.359 1.00 96.75 179 MET A CA 1
ATOM 1464 C C . MET A 1 179 ? -15.277 -3.128 12.217 1.00 96.75 179 MET A C 1
ATOM 1466 O O . MET A 1 179 ? -14.629 -3.430 11.210 1.00 96.75 179 MET A O 1
ATOM 1470 N N . LYS A 1 180 ? -16.604 -3.327 12.267 1.00 96.31 180 LYS A N 1
ATOM 1471 C CA . LYS A 1 180 ? -17.382 -3.883 11.137 1.00 96.31 180 LYS A CA 1
ATOM 1472 C C . LYS A 1 180 ? -17.209 -3.082 9.846 1.00 96.31 180 LYS A C 1
ATOM 1474 O O . LYS A 1 180 ? -17.158 -3.667 8.761 1.00 96.31 180 LYS A O 1
ATOM 1479 N N . VAL A 1 181 ? -17.042 -1.758 9.927 1.00 96.88 181 VAL A N 1
ATOM 1480 C CA . VAL A 1 181 ? -16.747 -0.918 8.750 1.00 96.88 181 VAL A CA 1
ATOM 1481 C C . VAL A 1 181 ? -15.416 -1.319 8.105 1.00 96.88 181 VAL A C 1
ATOM 1483 O O . VAL A 1 181 ? -15.315 -1.362 6.874 1.00 96.88 181 VAL A O 1
ATOM 1486 N N . ILE A 1 182 ? -14.408 -1.646 8.915 1.00 97.94 182 ILE A N 1
ATOM 1487 C CA . ILE A 1 182 ? -13.094 -2.111 8.453 1.00 97.94 182 ILE A CA 1
ATOM 1488 C C . ILE A 1 182 ? -13.225 -3.500 7.829 1.00 97.94 182 ILE A C 1
ATOM 1490 O O . ILE A 1 182 ? -12.732 -3.706 6.721 1.00 97.94 182 ILE A O 1
ATOM 1494 N N . PHE A 1 183 ? -13.949 -4.425 8.463 1.00 97.81 183 PHE A N 1
ATOM 1495 C CA . PHE A 1 183 ? -14.182 -5.766 7.914 1.00 97.81 183 PHE A CA 1
ATOM 1496 C C . PHE A 1 183 ? -14.948 -5.749 6.589 1.00 97.81 183 PHE A C 1
ATOM 1498 O O . PHE A 1 183 ? -14.677 -6.555 5.703 1.00 97.81 183 PHE A O 1
ATOM 1505 N N . MET A 1 184 ? -15.848 -4.785 6.401 1.00 97.44 184 MET A N 1
ATOM 1506 C CA . MET A 1 184 ? -16.603 -4.638 5.159 1.00 97.44 184 MET A CA 1
ATOM 1507 C C . MET A 1 184 ? -15.780 -4.014 4.018 1.00 97.44 184 MET A C 1
ATOM 1509 O O . MET A 1 184 ? -15.973 -4.365 2.848 1.00 97.44 184 MET A O 1
ATOM 1513 N N . ARG A 1 185 ? -14.911 -3.043 4.327 1.00 98.00 185 ARG A N 1
ATOM 1514 C CA . ARG A 1 185 ? -14.205 -2.225 3.320 1.00 98.00 185 ARG A CA 1
ATOM 1515 C C . ARG A 1 185 ? -12.771 -2.683 3.066 1.00 98.00 185 ARG A C 1
ATOM 1517 O O . ARG A 1 185 ? -12.337 -2.662 1.919 1.00 98.00 185 ARG A O 1
ATOM 1524 N N . GLY A 1 186 ? -12.067 -3.146 4.094 1.00 97.81 186 GLY A N 1
ATOM 1525 C CA . GLY A 1 186 ? -10.672 -3.591 4.033 1.00 97.81 186 GLY A CA 1
ATOM 1526 C C . GLY A 1 186 ? -10.413 -4.660 2.966 1.00 97.81 186 GLY A C 1
ATOM 1527 O O . GLY A 1 186 ? -9.575 -4.429 2.095 1.00 97.81 186 GLY A O 1
ATOM 1528 N N . PRO A 1 187 ? -11.158 -5.785 2.933 1.00 98.25 187 PRO A N 1
ATOM 1529 C CA . PRO A 1 187 ? -10.964 -6.830 1.924 1.00 98.25 187 PRO A CA 1
ATOM 1530 C C . PRO A 1 187 ? -11.127 -6.308 0.493 1.00 98.25 187 PRO A C 1
ATOM 1532 O O . PRO A 1 187 ? -10.395 -6.694 -0.414 1.00 98.25 187 PRO A O 1
ATOM 1535 N N . LYS A 1 188 ? -12.035 -5.348 0.285 1.00 98.00 188 LYS A N 1
ATOM 1536 C CA . LYS A 1 188 ? -12.290 -4.746 -1.030 1.00 98.00 188 LYS A CA 1
ATOM 1537 C C . LYS A 1 188 ? -11.130 -3.888 -1.531 1.00 98.00 188 LYS A C 1
ATOM 1539 O O . LYS A 1 188 ? -11.187 -3.456 -2.678 1.00 98.00 188 LYS A O 1
ATOM 1544 N N . LEU A 1 189 ? -10.091 -3.632 -0.735 1.00 97.88 189 LEU A N 1
ATOM 1545 C CA . LEU A 1 189 ? -8.883 -2.939 -1.186 1.00 97.88 189 LEU A CA 1
ATOM 1546 C C . LEU A 1 189 ? -7.984 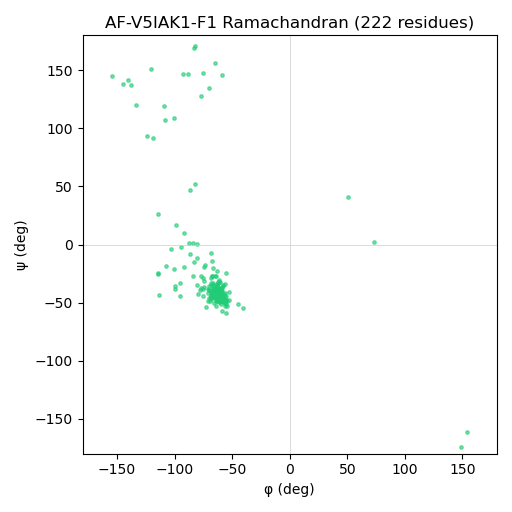-3.839 -2.041 1.00 97.88 189 LEU A C 1
ATOM 1548 O O . LEU A 1 189 ? -7.308 -3.349 -2.942 1.00 97.88 189 LEU A O 1
ATOM 1552 N N . PHE A 1 190 ? -8.010 -5.149 -1.822 1.00 98.06 190 PHE A N 1
ATOM 1553 C CA . PHE A 1 190 ? -7.120 -6.089 -2.498 1.00 98.06 190 PHE A CA 1
ATOM 1554 C C . PHE A 1 190 ? -7.645 -6.480 -3.881 1.00 98.06 190 PHE A C 1
ATOM 1556 O O . PHE A 1 190 ? -8.765 -6.126 -4.273 1.00 98.06 190 PHE A O 1
ATOM 1563 N N . THR A 1 191 ? -6.790 -7.152 -4.653 1.00 96.81 191 THR A N 1
ATOM 1564 C CA . THR A 1 191 ? -7.187 -7.726 -5.946 1.00 96.81 191 THR A CA 1
ATOM 1565 C C . THR A 1 191 ? -8.150 -8.892 -5.739 1.00 96.81 191 THR A C 1
ATOM 1567 O O . THR A 1 191 ? -9.225 -8.894 -6.335 1.00 96.81 191 THR A O 1
ATOM 1570 N N . ASP A 1 192 ? -7.810 -9.816 -4.836 1.00 96.81 192 ASP A N 1
ATOM 1571 C CA . ASP A 1 192 ? -8.735 -10.807 -4.289 1.00 96.81 192 ASP A CA 1
ATOM 1572 C C . ASP A 1 192 ? -9.029 -10.469 -2.812 1.00 96.81 192 ASP A C 1
ATOM 1574 O O . ASP A 1 192 ? -8.111 -10.465 -1.987 1.00 96.81 192 ASP A O 1
ATOM 1578 N N . PRO A 1 193 ? -10.294 -10.193 -2.438 1.00 96.88 193 PRO A N 1
ATOM 1579 C CA . PRO A 1 193 ? -10.678 -9.938 -1.051 1.00 96.88 193 PRO A CA 1
ATOM 1580 C C . PRO A 1 193 ? -10.307 -11.048 -0.060 1.00 96.88 193 PRO A C 1
ATOM 1582 O O . PRO A 1 193 ? -10.156 -10.773 1.130 1.00 96.88 193 PRO A O 1
ATOM 1585 N N . LYS A 1 194 ? -10.155 -12.293 -0.524 1.00 95.69 194 LYS A N 1
ATOM 1586 C CA . LYS A 1 194 ? -9.802 -13.442 0.324 1.00 95.69 194 LYS A CA 1
ATOM 1587 C C . LYS A 1 194 ? -8.343 -13.432 0.769 1.00 95.69 194 LYS A C 1
ATOM 1589 O O . LYS A 1 194 ? -7.997 -14.100 1.736 1.00 95.69 194 LYS A O 1
ATOM 1594 N N . GLU A 1 195 ? -7.494 -12.658 0.102 1.00 95.19 195 GLU A N 1
ATOM 1595 C CA . GLU A 1 195 ? -6.060 -12.603 0.385 1.00 95.19 195 GLU A CA 1
ATOM 1596 C C . GLU A 1 195 ? -5.684 -11.587 1.463 1.00 95.19 195 GLU A C 1
ATOM 1598 O O . GLU A 1 195 ? -4.506 -11.428 1.778 1.00 95.19 195 GLU A O 1
ATOM 1603 N N . ILE A 1 196 ? -6.652 -10.885 2.055 1.00 97.12 196 ILE A N 1
ATOM 1604 C CA . ILE A 1 196 ? -6.369 -9.857 3.061 1.00 97.12 196 ILE A CA 1
AT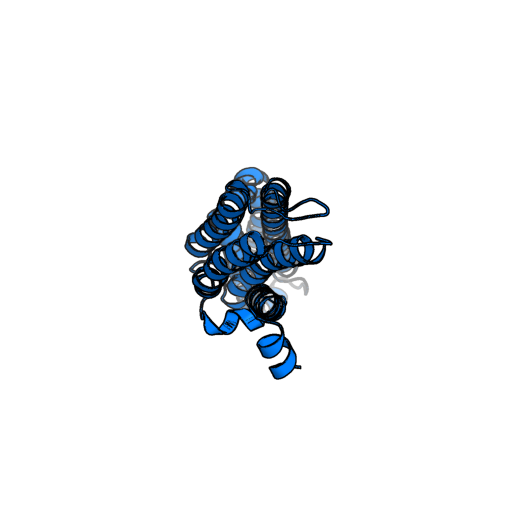OM 1605 C C . ILE A 1 196 ? -5.476 -10.368 4.199 1.00 97.12 196 ILE A C 1
ATOM 1607 O O . ILE A 1 196 ? -4.532 -9.685 4.590 1.00 97.12 196 ILE A O 1
ATOM 1611 N N . SER A 1 197 ? -5.708 -11.590 4.680 1.00 96.25 197 SER A N 1
ATOM 1612 C CA . SER A 1 197 ? -4.916 -12.212 5.744 1.00 96.25 197 SER A CA 1
ATOM 1613 C C . SER A 1 197 ? -3.474 -12.525 5.334 1.00 96.25 197 SER A C 1
ATOM 1615 O O . SER A 1 197 ? -2.621 -12.664 6.206 1.00 96.25 197 SER A O 1
ATOM 1617 N N . LEU A 1 198 ? -3.173 -12.607 4.032 1.00 97.00 198 LEU A N 1
ATOM 1618 C CA . LEU A 1 198 ? -1.807 -12.778 3.524 1.00 97.00 198 LEU A CA 1
ATOM 1619 C C . LEU A 1 198 ? -0.997 -11.481 3.630 1.00 97.00 198 LEU A C 1
ATOM 1621 O O . LEU A 1 198 ? 0.219 -11.518 3.809 1.00 97.00 198 LEU A O 1
ATOM 1625 N N . TYR A 1 199 ? -1.667 -10.333 3.505 1.00 98.00 199 TYR A N 1
ATOM 1626 C CA . TYR A 1 199 ? -1.021 -9.022 3.420 1.00 98.00 199 TYR A CA 1
ATOM 1627 C C . TYR A 1 199 ? -1.177 -8.172 4.688 1.00 98.00 199 TYR A C 1
ATOM 1629 O O . TYR A 1 199 ? -0.406 -7.234 4.895 1.00 98.00 199 TYR A O 1
ATOM 1637 N N . VAL A 1 200 ? -2.145 -8.498 5.546 1.00 98.38 200 VAL A N 1
ATOM 1638 C CA . VAL A 1 200 ? -2.463 -7.782 6.786 1.00 98.38 200 VAL A CA 1
ATOM 1639 C C . VAL A 1 200 ? -2.269 -8.727 7.967 1.00 98.38 200 VAL A C 1
ATOM 1641 O O . VAL A 1 200 ? -3.177 -9.453 8.367 1.00 98.38 200 VAL A O 1
ATOM 1644 N N . SER A 1 201 ? -1.071 -8.724 8.550 1.00 97.38 201 SER A N 1
ATOM 1645 C CA . SER A 1 201 ? -0.716 -9.656 9.629 1.00 97.38 201 SER A CA 1
ATOM 1646 C C . SER A 1 201 ? -1.526 -9.447 10.912 1.00 97.38 201 SER A C 1
ATOM 1648 O O . SER A 1 201 ? -1.744 -10.393 11.666 1.00 97.38 201 SER A O 1
ATOM 1650 N N . SER A 1 202 ? -2.015 -8.231 11.162 1.00 97.81 202 SER A N 1
ATOM 1651 C CA . SER A 1 202 ? -2.888 -7.917 12.298 1.00 97.81 202 SER A CA 1
ATOM 1652 C C . SER A 1 202 ? -4.369 -8.214 12.047 1.00 97.81 202 SER A C 1
ATOM 1654 O O . SER A 1 202 ? -5.177 -8.016 12.951 1.00 97.81 202 SER A O 1
ATOM 1656 N N . TRP A 1 203 ? -4.741 -8.735 10.870 1.00 98.06 203 TRP A N 1
ATOM 1657 C CA . TRP A 1 203 ? -6.142 -8.981 10.518 1.00 98.06 203 TRP A CA 1
ATOM 1658 C C . TRP A 1 203 ? -6.830 -9.925 11.500 1.00 98.06 203 TRP A C 1
ATOM 1660 O O . TRP A 1 203 ? -7.901 -9.612 12.013 1.00 98.06 203 TRP A O 1
ATOM 1670 N N . TYR A 1 204 ? -6.189 -11.054 11.813 1.00 96.38 204 TYR A N 1
ATOM 1671 C CA . TYR A 1 204 ? -6.721 -12.013 12.780 1.00 96.38 204 TYR A CA 1
ATOM 1672 C C . TYR A 1 204 ? -6.854 -11.389 14.174 1.00 96.38 204 TYR A C 1
ATOM 1674 O O . TYR A 1 204 ? -7.897 -11.502 14.803 1.00 96.38 204 TYR A O 1
ATOM 1682 N N . LYS A 1 205 ? -5.843 -10.631 14.618 1.00 97.50 205 LYS A N 1
ATOM 1683 C CA . LYS A 1 205 ? -5.868 -9.943 15.918 1.00 97.50 205 LYS A CA 1
ATOM 1684 C C . LYS A 1 205 ? -7.019 -8.943 16.028 1.00 97.50 205 LYS A C 1
ATOM 1686 O O . LYS A 1 205 ? -7.639 -8.857 17.079 1.00 97.50 205 LYS A O 1
ATOM 1691 N N . LEU A 1 206 ? -7.319 -8.208 14.955 1.00 97.94 206 LEU A N 1
ATOM 1692 C CA . LEU A 1 206 ? -8.456 -7.286 14.932 1.00 97.94 206 LEU A CA 1
ATOM 1693 C C . LEU A 1 206 ? -9.791 -8.041 15.019 1.00 97.94 206 LEU A C 1
ATOM 1695 O O . LEU A 1 206 ? -10.697 -7.586 15.708 1.00 97.94 206 LEU A O 1
ATOM 1699 N N . ASN A 1 207 ? -9.908 -9.194 14.348 1.00 96.75 207 ASN A N 1
ATOM 1700 C CA . ASN A 1 207 ? -11.100 -10.044 14.439 1.00 96.75 207 ASN A CA 1
ATOM 1701 C C . ASN A 1 207 ? -11.299 -10.589 15.860 1.00 96.75 207 ASN A C 1
ATOM 1703 O O . ASN A 1 207 ? -12.415 -10.534 16.367 1.00 96.75 207 ASN A O 1
ATOM 1707 N N . GLU A 1 208 ? -10.231 -11.056 16.515 1.00 95.56 208 GLU A N 1
ATOM 1708 C CA . GLU A 1 208 ? -10.296 -11.509 17.911 1.00 95.56 208 GLU A CA 1
ATOM 1709 C C . GLU A 1 208 ? -10.678 -10.373 18.858 1.00 95.56 208 GLU A C 1
ATOM 1711 O O . GLU A 1 208 ? -11.557 -10.547 19.695 1.00 95.56 208 GLU A O 1
ATOM 1716 N N . LEU A 1 209 ? -10.090 -9.186 18.691 1.00 96.38 209 LEU A N 1
ATOM 1717 C CA . LEU A 1 209 ? -10.456 -8.021 19.493 1.00 96.38 209 LEU A CA 1
ATOM 1718 C C . LEU A 1 209 ? -11.942 -7.669 19.331 1.00 96.38 209 LEU A C 1
ATOM 1720 O O . LEU A 1 209 ? -12.634 -7.453 20.320 1.00 96.38 209 LEU A O 1
ATOM 1724 N N . ASN A 1 210 ? -12.443 -7.654 18.095 1.00 96.50 210 ASN A N 1
ATOM 1725 C CA . ASN A 1 210 ? -13.856 -7.407 17.827 1.00 96.50 210 ASN A CA 1
ATOM 1726 C C . ASN A 1 210 ? -14.765 -8.478 18.449 1.00 96.50 210 ASN A C 1
ATOM 1728 O O . ASN A 1 210 ? -15.857 -8.155 18.903 1.00 96.50 210 ASN A O 1
ATOM 1732 N N . PHE A 1 211 ? -14.342 -9.745 18.443 1.00 94.88 211 PHE A N 1
ATOM 1733 C CA . PHE A 1 211 ? -15.078 -10.817 19.107 1.00 94.88 211 PHE A CA 1
ATOM 1734 C C . PHE A 1 211 ? -15.127 -10.587 20.619 1.00 94.88 211 PHE A C 1
ATOM 1736 O O . PHE A 1 211 ? -16.217 -10.530 21.167 1.00 94.88 211 PHE A O 1
ATOM 1743 N N . VAL A 1 212 ? -13.978 -10.381 21.270 1.00 94.06 212 VAL A N 1
ATOM 1744 C CA . VAL A 1 212 ? -13.896 -10.204 22.730 1.00 94.06 212 VAL A CA 1
ATOM 1745 C C . VAL A 1 212 ? -14.720 -9.007 23.210 1.00 94.06 212 VAL A C 1
ATOM 1747 O O . VAL A 1 212 ? -15.399 -9.117 24.222 1.00 94.06 212 VAL A O 1
ATOM 1750 N N . LEU A 1 213 ? -14.714 -7.889 22.476 1.00 93.00 213 LEU A N 1
ATOM 1751 C CA . LEU A 1 213 ? -15.509 -6.704 22.829 1.00 93.00 213 LEU A CA 1
ATOM 1752 C C . LEU A 1 213 ? -17.025 -6.913 22.700 1.00 93.00 213 LEU A C 1
ATOM 1754 O O . LEU A 1 213 ? -17.785 -6.216 23.361 1.00 93.00 213 LEU A O 1
ATOM 1758 N N . GLY A 1 214 ? -17.465 -7.819 21.823 1.00 90.44 214 GLY A N 1
ATOM 1759 C CA . GLY A 1 214 ? -18.886 -8.090 21.579 1.00 90.44 214 GLY A CA 1
ATOM 1760 C C . GLY A 1 214 ? -19.410 -9.373 22.228 1.00 90.44 214 GLY A C 1
ATOM 1761 O O . GLY A 1 214 ? -20.593 -9.674 22.091 1.00 90.44 214 GLY A O 1
ATOM 1762 N N . ALA A 1 215 ? -18.539 -10.147 22.869 1.00 90.06 215 ALA A N 1
ATOM 1763 C CA . ALA A 1 215 ? -18.844 -11.442 23.459 1.00 90.06 215 ALA A CA 1
ATOM 1764 C C . ALA A 1 215 ? -19.241 -11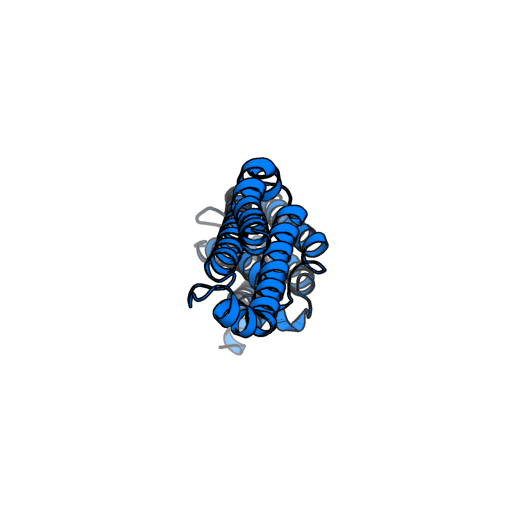.295 24.931 1.00 90.06 215 ALA A C 1
ATOM 1766 O O . ALA A 1 215 ? -18.710 -10.453 25.656 1.00 90.06 215 ALA A O 1
ATOM 1767 N N . ASN A 1 216 ? -20.147 -12.153 25.400 1.00 86.69 216 ASN A N 1
ATOM 1768 C CA . ASN A 1 216 ? -20.371 -12.307 26.836 1.00 86.69 216 ASN A CA 1
ATOM 1769 C C . ASN A 1 216 ? -19.322 -13.268 27.449 1.00 86.69 216 ASN A C 1
ATOM 1771 O O . ASN A 1 216 ? -18.559 -13.923 26.740 1.00 86.69 216 ASN A O 1
ATOM 1775 N N . LEU A 1 217 ? -19.276 -13.376 28.783 1.00 80.81 217 LEU A N 1
ATOM 1776 C CA . LEU A 1 217 ? -18.294 -14.231 29.472 1.00 80.81 217 LEU A CA 1
ATOM 1777 C C . LEU A 1 217 ? -18.410 -15.722 29.112 1.00 80.81 217 LEU A C 1
ATOM 1779 O O . LEU A 1 217 ? -17.397 -16.417 29.124 1.00 80.81 217 LEU A O 1
ATOM 1783 N N . LEU A 1 218 ? -19.615 -16.207 28.798 1.00 83.06 218 LEU A N 1
ATOM 1784 C CA . LEU A 1 218 ? -19.826 -17.590 28.361 1.00 83.06 218 LEU A CA 1
ATOM 1785 C C . LEU A 1 218 ? -19.243 -17.795 26.963 1.00 83.06 218 LEU A C 1
ATOM 1787 O O . LEU A 1 218 ? -18.479 -18.729 26.768 1.00 83.06 218 LEU A O 1
ATOM 1791 N N . ASP A 1 219 ? -19.510 -16.878 26.031 1.00 86.62 219 ASP A N 1
ATOM 1792 C CA . ASP A 1 219 ? -18.968 -16.933 24.668 1.00 86.62 219 ASP A CA 1
ATOM 1793 C C . ASP A 1 219 ? -17.430 -16.910 24.668 1.00 86.62 219 ASP A C 1
ATOM 1795 O O . ASP A 1 219 ? -16.786 -17.576 23.856 1.00 86.62 219 ASP A O 1
ATOM 1799 N N . ILE A 1 220 ? -16.829 -16.132 25.578 1.00 82.62 220 ILE A N 1
ATOM 1800 C CA . ILE A 1 220 ? -15.377 -16.110 25.774 1.00 82.62 220 ILE A CA 1
ATOM 1801 C C . ILE A 1 220 ? -14.916 -17.468 26.309 1.00 82.62 220 ILE A C 1
ATOM 1803 O O . ILE A 1 220 ? -14.006 -18.056 25.736 1.00 82.62 220 ILE A O 1
ATOM 1807 N N . ASN A 1 221 ? -15.549 -17.984 27.364 1.00 82.69 221 ASN A N 1
ATOM 1808 C CA . ASN A 1 221 ? -15.185 -19.272 27.952 1.00 82.69 221 ASN A CA 1
ATOM 1809 C C . ASN A 1 221 ? -15.354 -20.451 26.976 1.00 82.69 221 ASN A C 1
ATOM 1811 O O . ASN A 1 221 ? -14.576 -21.388 27.029 1.00 82.69 221 ASN A O 1
ATOM 1815 N N . ASP A 1 222 ? -16.324 -20.408 26.065 1.00 86.31 222 ASP A N 1
ATOM 1816 C CA . ASP A 1 222 ? -16.552 -21.480 25.088 1.00 86.31 222 ASP A CA 1
ATOM 1817 C C . ASP A 1 222 ? -15.506 -21.498 23.956 1.00 86.31 222 ASP A C 1
ATOM 1819 O O . ASP A 1 222 ? -15.346 -22.509 23.266 1.00 86.31 222 ASP A O 1
ATOM 1823 N N . ARG A 1 223 ? -14.792 -20.386 23.732 1.00 83.75 223 ARG A N 1
ATOM 1824 C CA . ARG A 1 223 ? -13.770 -20.262 22.678 1.00 83.75 223 ARG A CA 1
ATOM 1825 C C . ARG A 1 223 ? -12.353 -20.624 23.148 1.00 83.75 223 ARG A C 1
ATOM 1827 O O . ARG A 1 223 ? -11.508 -20.876 22.285 1.00 83.75 223 ARG A O 1
ATOM 1834 N N . TRP A 1 224 ? -12.092 -20.628 24.458 1.00 83.00 224 TRP A N 1
ATOM 1835 C CA . TRP A 1 224 ? -10.775 -20.849 25.079 1.00 83.00 224 TRP A CA 1
ATOM 1836 C C . TRP A 1 224 ? -10.732 -22.139 25.898 1.00 83.00 224 TRP A C 1
ATOM 1838 O O . TRP A 1 224 ? -9.700 -22.841 25.800 1.00 83.00 224 TRP A O 1
#

Secondary structure (DSSP, 8-state):
-HHHHHHHHHHHHHHHHHHHTHHHHHH-HHHHHHHHHHHHHHHHHHHHHHHHHHHHHHHHHT-S--SSHHHHHHHHHHHHHHHHHHHHHHHHHHHHHHHTSS--SSEESS--HHHHHHHHHHHHHHHHHHHHHTTTS-HHHHHHHHHHHHHHHHHHHHHHHHT-SEE-HHHHHHHHHHHHHHHHHSGGGSSSGGGHHHH-TTHHHHHHHHHHHH--HHHHHHH-

Radius of gyration: 23.74 Å; Cα contacts (8 Å, |Δi|>4): 216; chains: 1; bounding box: 58×40×64 Å

Foldseek 3Di:
DVQVVVLVVLVCLLPVCCVVCVVCLQPPLLVLLQLLLVLVVVLVVQVVCCVVPVVVCCVVVVDNPDGNPVSSVSSNVSSVVSSVNNLVVLLVVLVVLQVPLPLDDQEAEAGDPSVLVSLVVLLVVLVVSLVNNVVRHPQVVQLQSSLVSLLSNLVSLLVSVVNHPYYDLNRLVVSLVSLVVCVVRVLVSHPGSVCSVVRRVCPVVSVVSSCVSPDDPVRVVVVD

Mean predicted aligned error: 4.38 Å

Nearest PDB structures (foldseek):
  8ay2-assembly2_B  TM=5.188E-01  e=4.405E-01  Rattus norvegicus
  8ay2-assembly1_A  TM=4.583E-01  e=1.904E-01  Rattus norvegicus
  6w2q-assembly1_A  TM=3.021E-01  e=1.172E+00  synthetic construct
  5a6c-assembly2_A  TM=2.619E-01  e=2.050E+00  Homo sapiens

Sequence (224 aa):
RLFCTVQNIFRKYSSFVPEYHKKLLQTIPQQVALFHNNCFYITFKLTEWNRLYSPRMSAVLKTDNCGFKDEIYQLQKVASETFTSYVEGQLKQLNEIMKESGLAGHTLDKLELVTEKSIRQCLRQQELLKTVWHKVLPYPIYNKTLGVILNSLCNIIITSVVRFEDISCDAAEQLVEIMKVIFMRGPKLFTDPKEISLYVSSWYKLNELNFVLGANLLDINDRW

Solvent-accessible surface area (backbone atoms only — not comparable to full-atom values): 11947 Å² total; per-residue (Å²): 109,70,67,62,51,55,52,50,51,50,47,47,50,52,54,46,51,60,62,77,40,37,66,49,39,65,71,35,71,48,52,27,36,48,48,32,39,50,30,50,52,51,33,54,51,44,51,53,44,33,71,72,42,23,72,61,44,23,68,73,70,73,38,90,88,47,67,46,67,67,46,35,50,48,25,47,49,50,25,50,53,51,42,48,55,34,51,53,50,52,52,49,52,47,49,56,46,50,72,70,15,70,68,72,68,54,63,37,72,64,75,53,74,52,31,58,50,32,55,53,48,52,51,50,53,51,51,53,46,38,74,50,32,65,89,50,37,57,70,72,59,43,42,47,53,54,16,52,53,54,27,48,54,46,46,51,53,50,56,41,60,71,56,37,81,45,68,34,71,70,18,29,50,51,51,36,58,55,48,49,55,47,68,68,48,54,28,71,60,39,93,53,47,86,48,43,66,81,39,15,81,41,50,64,58,49,51,51,50,41,44,60,51,68,47,54,75,65,61,52,58,77,75,108